Protein AF-A0A3S3TV78-F1 (afdb_monomer)

Radius of gyration: 40.96 Å; Cα contacts (8 Å, |Δi|>4): 125; chains: 1; bounding box: 72×100×147 Å

Mean predicted aligned error: 16.11 Å

Structure (mmCIF, N/CA/C/O backbone):
data_AF-A0A3S3TV78-F1
#
_entry.id   AF-A0A3S3TV78-F1
#
loop_
_atom_site.group_PDB
_atom_site.id
_atom_site.type_symbol
_atom_site.label_atom_id
_atom_site.label_alt_id
_atom_site.label_comp_id
_atom_site.label_asym_id
_atom_site.label_entity_id
_atom_site.label_seq_id
_atom_site.pdbx_PDB_ins_code
_atom_site.Cartn_x
_atom_site.Cartn_y
_atom_site.Cartn_z
_atom_site.occupancy
_atom_site.B_iso_or_equiv
_atom_site.auth_seq_id
_atom_site.auth_comp_id
_atom_site.auth_asym_id
_atom_site.auth_atom_id
_atom_site.pdbx_PDB_model_num
ATOM 1 N N . MET A 1 1 ? -8.481 73.776 -5.475 1.00 35.62 1 MET A N 1
ATOM 2 C CA . MET A 1 1 ? -9.834 74.272 -5.803 1.00 35.62 1 MET A CA 1
ATOM 3 C C . MET A 1 1 ? -10.671 73.046 -6.100 1.00 35.62 1 MET A C 1
ATOM 5 O O . MET A 1 1 ? -10.247 72.280 -6.946 1.00 35.62 1 MET A O 1
ATOM 9 N N . SER A 1 2 ? -11.766 72.712 -5.442 1.00 40.78 2 SER A N 1
ATOM 10 C CA . SER A 1 2 ? -12.519 73.279 -4.325 1.00 40.78 2 SER A CA 1
ATOM 11 C C . SER A 1 2 ? -13.487 72.168 -3.880 1.00 40.78 2 SER A C 1
ATOM 13 O O . SER A 1 2 ? -13.843 71.361 -4.730 1.00 40.78 2 SER A O 1
ATOM 15 N N . GLU A 1 3 ? -13.842 72.150 -2.586 1.00 36.00 3 GLU A N 1
ATOM 16 C CA . GLU A 1 3 ? -15.207 71.947 -2.035 1.00 36.00 3 GLU A CA 1
ATOM 17 C C . GLU A 1 3 ? -16.042 70.723 -2.498 1.00 36.00 3 GLU A C 1
ATOM 19 O O . GLU A 1 3 ? -16.061 70.346 -3.655 1.00 36.00 3 GLU A O 1
ATOM 24 N N . SER A 1 4 ? -16.848 70.040 -1.690 1.00 42.12 4 SER A N 1
ATOM 25 C CA . SER A 1 4 ? -17.414 70.288 -0.365 1.00 42.12 4 SER A CA 1
ATOM 26 C C . SER A 1 4 ? -18.149 69.009 0.081 1.00 42.12 4 SER A C 1
ATOM 28 O O . SER A 1 4 ? -18.633 68.225 -0.732 1.00 42.12 4 SER A O 1
ATOM 30 N N . SER A 1 5 ? -18.213 68.813 1.399 1.00 41.19 5 SER A N 1
ATOM 31 C CA . SER A 1 5 ? -19.039 67.855 2.160 1.00 41.19 5 SER A CA 1
ATOM 32 C C . SER A 1 5 ? -20.563 68.066 1.917 1.00 41.19 5 SER A C 1
ATOM 34 O O . SER A 1 5 ? -20.915 68.816 1.011 1.00 41.19 5 SER A O 1
ATOM 36 N N . PRO A 1 6 ? -21.523 67.622 2.769 1.00 53.06 6 PRO A N 1
ATOM 37 C CA . PRO A 1 6 ? -21.570 66.588 3.825 1.00 53.06 6 PRO A CA 1
ATOM 38 C C . PRO A 1 6 ? -22.900 65.771 3.796 1.00 53.06 6 PRO A C 1
ATOM 40 O O . PRO A 1 6 ? -23.822 66.087 3.051 1.00 53.06 6 PRO A O 1
ATOM 43 N N . LYS A 1 7 ? -23.084 64.810 4.717 1.00 34.69 7 LYS A N 1
ATOM 44 C CA . LYS A 1 7 ? -24.320 64.759 5.533 1.00 34.69 7 LYS A CA 1
ATOM 45 C C . LYS A 1 7 ? -24.158 63.931 6.817 1.00 34.69 7 LYS A C 1
ATOM 47 O O . LYS A 1 7 ? -24.099 62.711 6.794 1.00 34.69 7 LYS A O 1
ATOM 52 N N . THR A 1 8 ? -24.085 64.687 7.915 1.00 36.25 8 THR A N 1
ATOM 53 C CA . THR A 1 8 ? -24.844 64.545 9.175 1.00 36.25 8 THR A CA 1
ATOM 54 C C . THR A 1 8 ? -24.884 63.202 9.912 1.00 36.25 8 THR A C 1
ATOM 56 O O . THR A 1 8 ? -25.638 62.292 9.590 1.00 36.25 8 THR A O 1
ATOM 59 N N . SER A 1 9 ? -24.127 63.227 11.009 1.00 31.72 9 SER A N 1
ATOM 60 C CA . SER A 1 9 ? -24.289 62.544 12.300 1.00 31.72 9 SER A CA 1
ATOM 61 C C . SER A 1 9 ? -25.564 63.040 13.055 1.00 31.72 9 SER A C 1
ATOM 63 O O . SER A 1 9 ? -26.346 63.792 12.472 1.00 31.72 9 SER A O 1
ATOM 65 N N . PRO A 1 10 ? -25.707 62.834 14.379 1.00 47.38 10 PRO A N 1
ATOM 66 C CA . PRO A 1 10 ? -26.286 61.708 15.128 1.00 47.38 10 PRO A CA 1
ATOM 67 C C . PRO A 1 10 ? -27.578 62.141 15.876 1.00 47.38 10 PRO A C 1
ATOM 69 O O . PRO A 1 10 ? -28.000 63.281 15.727 1.00 47.38 10 PRO A O 1
ATOM 72 N N . ASN A 1 11 ? -28.186 61.277 16.707 1.00 29.14 11 ASN A N 1
ATOM 73 C CA . ASN A 1 11 ? -28.520 61.558 18.125 1.00 29.14 11 ASN A CA 1
ATOM 74 C C . ASN A 1 11 ? -29.508 60.524 18.718 1.00 29.14 11 ASN A C 1
ATOM 76 O O . ASN A 1 11 ? -30.390 60.015 18.034 1.00 29.14 11 ASN A O 1
ATOM 80 N N . ALA A 1 12 ? -29.381 60.373 20.038 1.00 32.31 12 ALA A N 1
ATOM 81 C CA . ALA A 1 12 ? -30.411 60.072 21.030 1.00 32.31 12 ALA A CA 1
ATOM 82 C C . ALA A 1 12 ? -30.593 58.612 21.478 1.00 32.31 12 ALA A C 1
ATOM 84 O O . ALA A 1 12 ? -31.523 57.912 21.092 1.00 32.31 12 ALA A O 1
ATOM 85 N N . THR A 1 13 ? -29.766 58.238 22.457 1.00 36.69 13 THR A N 1
ATOM 86 C CA . THR A 1 13 ? -30.227 57.524 23.662 1.00 36.69 13 THR A CA 1
ATOM 87 C C . THR A 1 13 ? -31.013 58.514 24.538 1.00 36.69 13 THR A C 1
ATOM 89 O O . THR A 1 13 ? -30.614 59.677 24.638 1.00 36.69 13 THR A O 1
ATOM 92 N N . PRO A 1 14 ? -32.098 58.087 25.203 1.00 43.50 14 PRO A N 1
ATOM 93 C CA . PRO A 1 14 ? -32.017 58.033 26.661 1.00 43.50 14 PRO A CA 1
ATOM 94 C C . PRO A 1 14 ? -32.608 56.747 27.260 1.00 43.50 14 PRO A C 1
ATOM 96 O O . PRO A 1 14 ? -33.410 56.039 26.660 1.00 43.50 14 PRO A O 1
ATOM 99 N N . ALA A 1 15 ? -32.135 56.469 28.470 1.00 36.31 15 ALA A N 1
ATOM 100 C CA . ALA A 1 15 ? -32.396 55.308 29.303 1.00 36.31 15 ALA A CA 1
ATOM 101 C C . ALA A 1 15 ? -33.883 55.038 29.605 1.00 36.31 15 ALA A C 1
ATOM 103 O O . ALA A 1 15 ? -34.661 55.965 29.826 1.00 36.31 15 ALA A O 1
ATOM 104 N N . SER A 1 16 ? -34.233 53.755 29.751 1.00 33.34 16 SER A N 1
ATOM 105 C CA . SER A 1 16 ? -35.376 53.328 30.559 1.00 33.34 16 SER A CA 1
ATOM 106 C C . SER A 1 16 ? -35.041 52.057 31.341 1.00 33.34 16 SER A C 1
ATOM 108 O O . SER A 1 16 ? -34.698 51.015 30.785 1.00 33.34 16 SER A O 1
ATOM 110 N N . THR A 1 17 ? -35.099 52.221 32.655 1.00 32.12 17 THR A N 1
ATOM 111 C CA . THR A 1 17 ? -35.001 51.241 33.731 1.00 32.12 17 THR A CA 1
ATOM 112 C C . THR A 1 17 ? -36.192 50.280 33.714 1.00 32.12 17 THR A C 1
ATOM 114 O O . THR A 1 17 ? -37.325 50.736 33.821 1.00 32.12 17 THR A O 1
ATOM 117 N N . ALA A 1 18 ? -35.953 48.965 33.698 1.00 34.91 18 ALA A N 1
ATOM 118 C CA . ALA A 1 18 ? -36.855 47.968 34.285 1.00 34.91 18 ALA A CA 1
ATOM 119 C C . ALA A 1 18 ? -36.097 46.655 34.566 1.00 34.91 18 ALA A C 1
ATOM 121 O O . ALA A 1 18 ? -35.176 46.287 33.842 1.00 34.91 18 ALA A O 1
ATOM 122 N N . ALA A 1 19 ? -36.470 46.010 35.667 1.00 38.66 19 ALA A N 1
ATOM 123 C CA . ALA A 1 19 ? -35.724 44.999 36.407 1.00 38.66 19 ALA A CA 1
ATOM 124 C C . ALA A 1 19 ? -35.450 43.661 35.666 1.00 38.66 19 ALA A C 1
ATOM 126 O O . ALA A 1 19 ? -36.185 43.306 34.742 1.00 38.66 19 ALA A O 1
ATOM 127 N N . PRO A 1 20 ? -34.425 42.892 36.100 1.00 46.47 20 PRO A N 1
ATOM 128 C CA . PRO A 1 20 ? -34.102 41.565 35.565 1.00 46.47 20 PRO A CA 1
ATOM 129 C C . PRO A 1 20 ? -35.191 40.526 35.888 1.00 46.47 20 PRO A C 1
ATOM 131 O O . PRO A 1 20 ? -35.635 40.478 37.036 1.00 46.47 20 PRO A O 1
ATOM 134 N N . PRO A 1 21 ? -35.597 39.652 34.947 1.00 48.66 21 PRO A N 1
ATOM 135 C CA . PRO A 1 21 ? -36.415 38.498 35.289 1.00 48.66 21 PRO A CA 1
ATOM 136 C C . PRO A 1 21 ? -35.575 37.462 36.046 1.00 48.66 21 PRO A C 1
ATOM 138 O O . PRO A 1 21 ? -34.517 37.025 35.587 1.00 48.66 21 PRO A O 1
ATOM 141 N N . GLU A 1 22 ? -36.079 37.100 37.221 1.00 44.31 22 GLU A N 1
ATOM 142 C CA . GLU A 1 22 ? -35.575 36.049 38.096 1.00 44.31 22 GLU A CA 1
ATOM 143 C C . GLU A 1 22 ? -35.504 34.671 37.399 1.00 44.31 22 GLU A C 1
ATOM 145 O O . GLU A 1 22 ? -36.244 34.400 36.446 1.00 44.31 22 GLU A O 1
ATOM 150 N N . PRO A 1 23 ? -34.592 33.790 37.853 1.00 50.16 23 PRO A N 1
ATOM 151 C CA . PRO A 1 23 ? -34.291 32.525 37.197 1.00 50.16 23 PRO A CA 1
ATOM 152 C C . PRO A 1 23 ? -35.397 31.485 37.435 1.00 50.16 23 PRO A C 1
ATOM 154 O O . PRO A 1 23 ? -35.875 31.354 38.560 1.00 50.16 23 PRO A O 1
ATOM 157 N N . PRO A 1 24 ? -35.780 30.673 36.430 1.00 50.50 24 PRO A N 1
ATOM 158 C CA . PRO A 1 24 ? -36.672 29.550 36.670 1.00 50.50 24 PRO A CA 1
ATOM 159 C C . PRO A 1 24 ? -35.951 28.480 37.496 1.00 50.50 24 PRO A C 1
ATOM 161 O O . PRO A 1 24 ? -35.063 27.767 37.018 1.00 50.50 24 PRO A O 1
ATOM 164 N N . GLU A 1 25 ? -36.366 28.376 38.752 1.00 41.22 25 GLU A N 1
ATOM 165 C CA . GLU A 1 25 ? -36.001 27.323 39.682 1.00 41.22 25 GLU A CA 1
ATOM 166 C C . GLU A 1 25 ? -36.387 25.924 39.159 1.00 41.22 25 GLU A C 1
ATOM 168 O O . GLU A 1 25 ? -37.491 25.661 38.680 1.00 41.22 25 GLU A O 1
ATOM 173 N N . ALA A 1 26 ? -35.427 25.009 39.294 1.00 49.19 26 ALA A N 1
ATOM 174 C CA . ALA A 1 26 ? -35.593 23.601 39.648 1.00 49.19 26 ALA A CA 1
ATOM 175 C C . ALA A 1 26 ? -36.730 22.778 38.987 1.00 49.19 26 ALA A C 1
ATOM 177 O O . ALA A 1 26 ? -37.748 22.451 39.593 1.00 49.19 26 ALA A O 1
ATOM 178 N N . LYS A 1 27 ? -36.419 22.184 37.826 1.00 44.72 27 LYS A N 1
ATOM 179 C CA . LYS A 1 27 ? -36.803 20.790 37.503 1.00 44.72 27 LYS A CA 1
ATOM 180 C C . LYS A 1 27 ? -35.555 19.956 37.190 1.00 44.72 27 LYS A C 1
ATOM 182 O O . LYS A 1 27 ? -35.372 19.457 36.086 1.00 44.72 27 LYS A O 1
ATOM 187 N N . SER A 1 28 ? -34.677 19.810 38.184 1.00 53.84 28 SER A N 1
ATOM 188 C CA . SER A 1 28 ? -33.372 19.132 38.051 1.00 53.84 28 SER A CA 1
ATOM 189 C C . SER A 1 28 ? -33.435 17.585 38.077 1.00 53.84 28 SER A C 1
ATOM 191 O O . SER A 1 28 ? -32.439 16.912 37.836 1.00 53.84 28 SER A O 1
ATOM 193 N N . GLY A 1 29 ? -34.599 16.966 38.314 1.00 46.25 29 GLY A N 1
ATOM 194 C CA . GLY A 1 29 ? -34.691 15.501 38.478 1.00 46.25 29 GLY A CA 1
ATOM 195 C C . GLY A 1 29 ? -35.180 14.688 37.269 1.00 46.25 29 GLY A C 1
ATOM 196 O O . GLY A 1 29 ? -34.903 13.494 37.181 1.00 46.25 29 GLY A O 1
ATOM 197 N N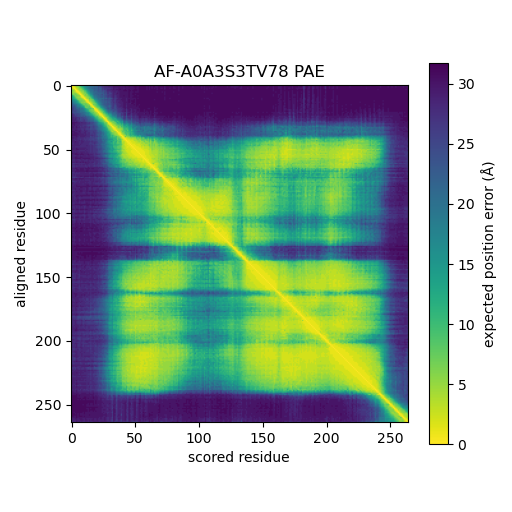 . ALA A 1 30 ? -35.921 15.297 36.337 1.00 46.16 30 ALA A N 1
ATOM 198 C CA . ALA A 1 30 ? -36.678 14.563 35.313 1.00 46.16 30 ALA A CA 1
ATOM 199 C C . ALA A 1 30 ? -35.963 14.326 33.959 1.00 46.16 30 ALA A C 1
ATOM 201 O O . ALA A 1 30 ? -36.154 13.245 33.397 1.00 46.16 30 ALA A O 1
ATOM 202 N N . PRO A 1 31 ? -35.131 15.239 33.410 1.00 50.59 31 PRO A N 1
ATOM 203 C CA . PRO A 1 31 ? -34.498 14.993 32.110 1.00 50.59 31 PRO A CA 1
ATOM 204 C C . PRO A 1 31 ? -33.334 13.993 32.198 1.00 50.59 31 PRO A C 1
ATOM 206 O O . PRO A 1 31 ? -33.108 13.240 31.258 1.00 50.59 31 PRO A O 1
ATOM 209 N N . ARG A 1 32 ? -32.637 13.902 33.342 1.00 50.47 32 ARG A N 1
ATOM 210 C CA . ARG A 1 32 ? -31.532 12.940 33.527 1.00 50.47 32 ARG A CA 1
ATOM 211 C C . ARG A 1 32 ? -31.993 11.482 33.605 1.00 50.47 32 ARG A C 1
ATOM 213 O O . ARG A 1 32 ? -31.269 10.610 33.141 1.00 50.47 32 ARG A O 1
ATOM 220 N N . ARG A 1 33 ? -33.176 11.204 34.169 1.00 51.97 33 ARG A N 1
ATOM 221 C CA . ARG A 1 33 ? -33.713 9.831 34.253 1.00 51.97 33 ARG A CA 1
ATOM 222 C C . ARG A 1 33 ? -34.171 9.304 32.893 1.00 51.97 33 ARG A C 1
ATOM 224 O O . ARG A 1 33 ? -33.798 8.194 32.550 1.00 51.97 33 ARG A O 1
ATOM 231 N N . LYS A 1 34 ? -34.858 10.127 32.091 1.00 53.97 34 LYS A N 1
ATOM 232 C CA . LYS A 1 34 ? -35.286 9.744 30.734 1.00 53.97 34 LYS A CA 1
ATOM 233 C C . LYS A 1 34 ? -34.107 9.503 29.790 1.00 53.97 34 LYS A C 1
ATOM 235 O O . LYS A 1 34 ? -34.093 8.505 29.090 1.00 53.97 34 LYS A O 1
ATOM 240 N N . VAL A 1 35 ? -33.076 10.353 29.838 1.00 58.22 35 VAL A N 1
ATOM 241 C CA . VAL A 1 35 ? -31.841 10.135 29.060 1.00 58.22 35 VAL A CA 1
ATOM 242 C C . VAL A 1 35 ? -31.135 8.841 29.492 1.00 58.22 35 VAL A C 1
ATOM 244 O O . VAL A 1 35 ? -30.644 8.102 28.650 1.00 58.22 35 VAL A O 1
ATOM 247 N N . ARG A 1 36 ? -31.126 8.518 30.793 1.00 53.31 36 ARG A N 1
ATOM 248 C CA . ARG A 1 36 ? -30.499 7.292 31.316 1.00 53.31 36 ARG A CA 1
ATOM 249 C C . ARG A 1 36 ? -31.293 6.014 31.010 1.00 53.31 36 ARG A C 1
ATOM 251 O O . ARG A 1 36 ? -30.679 4.965 30.860 1.00 53.31 36 ARG A O 1
ATOM 258 N N . GLU A 1 37 ? -32.620 6.096 30.904 1.00 53.88 37 GLU A N 1
ATOM 259 C CA . GLU A 1 37 ? -33.471 4.992 30.429 1.00 53.88 37 GLU A CA 1
ATOM 260 C C . GLU A 1 37 ? -33.346 4.773 28.917 1.00 53.88 37 GLU A C 1
ATOM 262 O O . GLU A 1 37 ? -33.293 3.624 28.486 1.00 53.88 37 GLU A O 1
ATOM 267 N N . GLU A 1 38 ? -33.217 5.835 28.111 1.00 54.88 38 GLU A N 1
ATOM 268 C CA . GLU A 1 38 ? -32.989 5.688 26.666 1.00 54.88 38 GLU A CA 1
ATOM 269 C C . GLU A 1 38 ? -31.606 5.103 26.343 1.00 54.88 38 GLU A C 1
ATOM 271 O O . GLU A 1 38 ? -31.510 4.243 25.465 1.00 54.88 38 GLU A O 1
ATOM 276 N N . LEU A 1 39 ? -30.568 5.452 27.119 1.00 56.31 39 LEU A N 1
ATOM 277 C CA . LEU A 1 39 ? -29.232 4.842 27.013 1.00 56.31 39 LEU A CA 1
ATOM 278 C C . LEU A 1 39 ? -29.212 3.332 27.319 1.00 56.31 39 LEU A C 1
ATOM 280 O O . LEU A 1 39 ? -28.337 2.633 26.825 1.00 56.31 39 LEU A O 1
ATOM 284 N N . ASN A 1 40 ? -30.162 2.821 28.106 1.00 59.50 40 ASN A N 1
ATOM 285 C CA . ASN A 1 40 ? -30.247 1.404 28.483 1.00 59.50 40 ASN A CA 1
ATOM 286 C C . ASN A 1 40 ? -31.182 0.589 27.574 1.00 59.50 40 ASN A C 1
ATOM 288 O O . ASN A 1 40 ? -31.526 -0.551 27.893 1.00 59.50 40 ASN A O 1
ATOM 292 N N . THR A 1 41 ? -31.626 1.152 26.447 1.00 68.44 41 THR A N 1
ATOM 293 C CA . THR A 1 41 ? -32.413 0.382 25.481 1.00 68.44 41 THR A CA 1
ATOM 294 C C . THR A 1 41 ? -31.536 -0.683 24.807 1.00 68.44 41 THR A C 1
ATOM 296 O O . THR A 1 41 ? -30.352 -0.448 24.552 1.00 68.44 41 THR A O 1
ATOM 299 N N . PRO A 1 42 ? -32.094 -1.857 24.452 1.00 73.62 42 PRO A N 1
ATOM 300 C CA . PRO A 1 42 ? -31.334 -2.962 23.853 1.00 73.62 42 PRO A CA 1
ATOM 301 C C . PRO A 1 42 ? -30.652 -2.593 22.524 1.00 73.62 42 PRO A C 1
ATOM 303 O O . PRO A 1 42 ? -29.783 -3.316 22.052 1.00 73.62 42 PRO A O 1
ATOM 306 N N . ALA A 1 43 ? -31.041 -1.478 21.900 1.00 74.94 43 ALA A N 1
ATOM 307 C CA . ALA A 1 43 ? -30.396 -0.955 20.703 1.00 74.94 43 ALA A CA 1
ATOM 308 C C . ALA A 1 43 ? -29.011 -0.351 20.991 1.00 74.94 43 ALA A C 1
ATOM 310 O O . ALA A 1 43 ? -28.098 -0.546 20.195 1.00 74.94 43 ALA A O 1
ATOM 311 N N . HIS A 1 44 ? -28.837 0.346 22.118 1.00 74.06 44 HIS A N 1
ATOM 312 C CA . HIS A 1 44 ? -27.548 0.935 22.491 1.00 74.06 44 HIS A CA 1
ATOM 313 C C . HIS A 1 44 ? -26.514 -0.138 22.835 1.00 74.06 44 HIS A C 1
ATOM 315 O O . HIS A 1 44 ? -25.387 -0.061 22.359 1.00 74.06 44 HIS A O 1
ATOM 321 N N . GLN A 1 45 ? -26.930 -1.181 23.558 1.00 79.88 45 GLN A N 1
ATOM 322 C CA . GLN A 1 45 ? -26.063 -2.307 23.920 1.00 79.88 45 GLN A CA 1
ATOM 323 C C . GLN A 1 45 ? -25.496 -3.014 22.681 1.00 79.88 45 GLN A C 1
ATOM 325 O O . GLN A 1 45 ? -24.301 -3.265 22.611 1.00 79.88 45 GLN A O 1
ATOM 330 N N . ARG A 1 46 ? -26.321 -3.227 21.647 1.00 82.44 46 ARG A N 1
ATOM 331 C CA . ARG A 1 46 ? -25.864 -3.824 20.378 1.00 82.44 46 ARG A CA 1
ATOM 332 C C . ARG A 1 46 ? -24.807 -2.982 19.671 1.00 82.44 46 ARG A C 1
ATOM 334 O O . ARG A 1 46 ? -23.850 -3.523 19.141 1.00 82.44 46 ARG A O 1
ATOM 341 N N . ILE A 1 47 ? -24.974 -1.660 19.660 1.00 82.62 47 ILE A N 1
ATOM 342 C CA . ILE A 1 47 ? -24.011 -0.750 19.022 1.00 82.62 47 ILE A CA 1
ATOM 343 C C . ILE A 1 47 ? -22.677 -0.767 19.778 1.00 82.62 47 ILE A C 1
ATOM 345 O O . ILE A 1 47 ? -21.615 -0.690 19.162 1.00 82.62 47 ILE A O 1
ATOM 349 N N . GLU A 1 48 ? -22.723 -0.857 21.107 1.00 82.56 48 GLU A N 1
ATOM 350 C CA . GLU A 1 48 ? -21.527 -0.977 21.940 1.00 82.56 48 GLU A CA 1
ATOM 351 C C . GLU A 1 48 ? -20.815 -2.315 21.712 1.00 82.56 48 GLU A C 1
ATOM 353 O O . GLU A 1 48 ? -19.607 -2.313 21.492 1.00 82.56 48 GLU A O 1
ATOM 358 N N . GLU A 1 49 ? -21.551 -3.427 21.669 1.00 86.94 49 GLU A N 1
ATOM 359 C CA . GLU A 1 49 ? -21.016 -4.756 21.339 1.00 86.94 49 GLU A CA 1
ATOM 360 C C . GLU A 1 49 ? -20.353 -4.763 19.952 1.00 86.94 49 GLU A C 1
ATOM 362 O O . GLU A 1 49 ? -19.187 -5.137 19.820 1.00 86.94 49 GLU A O 1
ATOM 367 N N . GLU A 1 50 ? -21.043 -4.251 18.927 1.00 86.62 50 GLU A N 1
ATOM 368 C CA . GLU A 1 50 ? -20.508 -4.127 17.565 1.00 86.62 50 GLU A CA 1
ATOM 3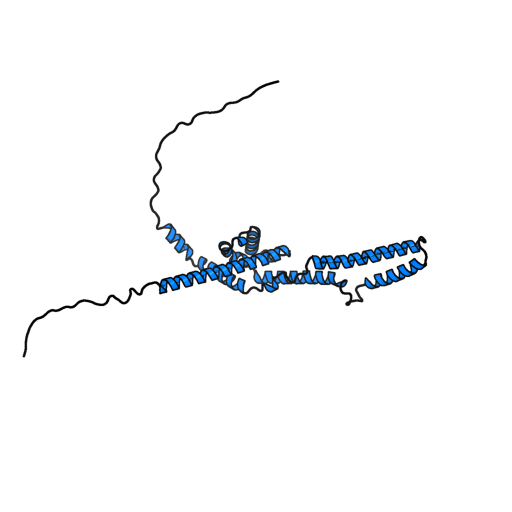69 C C . GLU A 1 50 ? -19.241 -3.254 17.514 1.00 86.62 50 GLU A C 1
ATOM 371 O O . GLU A 1 50 ? -18.310 -3.526 16.749 1.00 86.62 50 GLU A O 1
ATOM 376 N N . PHE A 1 51 ? -19.175 -2.203 18.335 1.00 87.56 51 PHE A N 1
ATOM 377 C CA . PHE A 1 51 ? -17.994 -1.351 18.448 1.00 87.56 51 PHE A CA 1
ATOM 378 C C . PHE A 1 51 ? -16.821 -2.071 19.122 1.00 87.56 51 PHE A C 1
ATOM 380 O O . PHE A 1 51 ? -15.680 -1.931 18.676 1.00 87.56 51 PHE A O 1
ATOM 387 N N . GLU A 1 52 ? -17.069 -2.849 20.175 1.00 88.00 52 GLU A N 1
ATOM 388 C CA . GLU A 1 52 ? -16.025 -3.626 20.842 1.00 88.00 52 GLU A CA 1
ATOM 389 C C . GLU A 1 52 ? -15.482 -4.739 19.948 1.00 88.00 52 GLU A C 1
ATOM 391 O O . GLU A 1 52 ? -14.263 -4.880 19.838 1.00 88.00 52 GLU A O 1
ATOM 396 N N . GLU A 1 53 ? -16.349 -5.438 19.215 1.00 88.62 53 GLU A N 1
ATOM 397 C CA . GLU A 1 53 ? -15.936 -6.384 18.177 1.00 88.62 53 GLU A CA 1
ATOM 398 C C . GLU A 1 53 ? -15.120 -5.693 17.078 1.00 88.62 53 GLU A C 1
ATOM 400 O O . GLU A 1 53 ? -14.102 -6.223 16.617 1.00 88.62 53 GLU A O 1
ATOM 405 N N . ALA A 1 54 ? -15.518 -4.483 16.673 1.00 86.38 54 ALA A N 1
ATOM 406 C CA . ALA A 1 54 ? -14.774 -3.714 15.687 1.00 86.38 54 ALA A CA 1
ATOM 407 C C . ALA A 1 54 ? -13.377 -3.321 16.196 1.00 86.38 54 ALA A C 1
ATOM 409 O O . ALA A 1 54 ? -12.414 -3.420 15.433 1.00 86.38 54 ALA A O 1
ATOM 410 N N . CYS A 1 55 ? -13.246 -2.925 17.464 1.00 87.25 55 CYS A N 1
ATOM 411 C CA . CYS A 1 55 ? -11.961 -2.648 18.112 1.00 87.25 55 CYS A CA 1
ATOM 412 C C . CYS A 1 55 ? -11.092 -3.907 18.240 1.00 87.25 55 CYS A C 1
ATOM 414 O O . CYS A 1 55 ? -9.925 -3.866 17.863 1.00 87.25 55 CYS A O 1
ATOM 416 N N . ALA A 1 56 ? -11.656 -5.037 18.673 1.00 87.69 56 ALA A N 1
ATOM 417 C CA . ALA A 1 56 ? -10.925 -6.304 18.760 1.00 87.69 56 ALA A CA 1
ATOM 418 C C . ALA A 1 56 ? -10.418 -6.755 17.381 1.00 87.69 56 ALA A C 1
ATOM 420 O O . ALA A 1 56 ? -9.278 -7.192 17.220 1.00 87.69 56 ALA A O 1
ATOM 421 N N . ARG A 1 57 ? -11.242 -6.575 16.343 1.00 87.56 57 ARG A N 1
ATOM 422 C CA . ARG A 1 57 ? -10.834 -6.834 14.962 1.00 87.56 57 ARG A CA 1
ATOM 423 C C . ARG A 1 57 ? -9.713 -5.897 14.513 1.00 87.56 57 ARG A C 1
ATOM 425 O O . ARG A 1 57 ? -8.845 -6.347 13.775 1.00 87.56 57 ARG A O 1
ATOM 432 N N . LEU A 1 58 ? -9.712 -4.633 14.951 1.00 87.69 58 LEU A N 1
ATOM 433 C CA . LEU A 1 58 ? -8.702 -3.631 14.581 1.00 87.69 58 LEU A CA 1
ATOM 434 C C . LEU A 1 58 ? -7.298 -4.064 14.997 1.00 87.69 58 LEU A C 1
ATOM 436 O O . LEU A 1 58 ? -6.346 -3.878 14.242 1.00 87.69 58 LEU A O 1
ATOM 440 N N . GLU A 1 59 ? -7.178 -4.655 16.180 1.00 85.81 59 GLU A N 1
ATOM 441 C CA . GLU A 1 59 ? -5.911 -5.159 16.708 1.00 85.81 59 GLU A CA 1
ATOM 442 C C . GLU A 1 59 ? -5.396 -6.361 15.900 1.00 85.81 59 GLU A C 1
ATOM 444 O O . GLU A 1 59 ? -4.199 -6.487 15.648 1.00 85.81 59 GLU A O 1
ATOM 449 N N . GLN A 1 60 ? -6.310 -7.202 15.411 1.00 87.19 60 GLN A N 1
ATOM 450 C CA . GLN A 1 60 ? -6.003 -8.414 14.645 1.00 87.19 60 GLN A CA 1
ATOM 451 C C . GLN A 1 60 ? -5.714 -8.164 13.154 1.00 87.19 60 GLN A C 1
ATOM 453 O O . GLN A 1 60 ? -5.424 -9.109 12.418 1.00 87.19 60 GLN A O 1
ATOM 458 N N . LEU A 1 61 ? -5.818 -6.925 12.664 1.00 86.00 61 LEU A N 1
ATOM 459 C CA . LEU A 1 61 ? -5.554 -6.613 11.257 1.00 86.00 61 LEU A CA 1
ATOM 460 C C . LEU A 1 61 ? -4.063 -6.771 10.907 1.00 86.00 61 LEU A C 1
ATOM 462 O O . LEU A 1 61 ? -3.179 -6.272 11.599 1.00 86.00 61 LEU A O 1
ATOM 466 N N . ASP A 1 62 ? -3.779 -7.345 9.735 1.00 83.06 62 ASP A N 1
ATOM 467 C CA . ASP A 1 62 ? -2.416 -7.438 9.204 1.00 83.06 62 ASP A CA 1
ATOM 468 C C . ASP A 1 62 ? -1.906 -6.082 8.678 1.00 83.06 62 ASP A C 1
ATOM 470 O O . ASP A 1 62 ? -1.924 -5.787 7.476 1.00 83.06 62 ASP A O 1
ATOM 474 N N . TYR A 1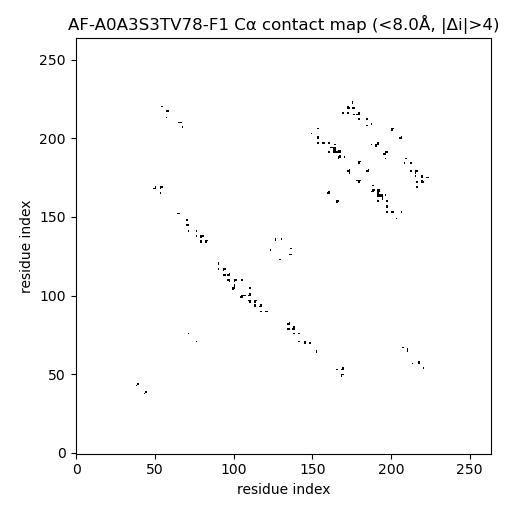 63 ? -1.382 -5.244 9.577 1.00 83.06 63 TYR A N 1
ATOM 475 C CA . TYR A 1 63 ? -0.760 -3.960 9.219 1.00 83.06 63 TYR A CA 1
ATOM 476 C C . TYR A 1 63 ? 0.468 -4.121 8.317 1.00 83.06 63 TYR A C 1
ATOM 478 O O . TYR A 1 63 ? 0.785 -3.221 7.543 1.00 83.06 63 TYR A O 1
ATOM 486 N N . SER A 1 64 ? 1.144 -5.273 8.360 1.00 78.62 64 SER A N 1
ATOM 487 C CA . SER A 1 64 ? 2.296 -5.559 7.496 1.00 78.62 64 SER A CA 1
ATOM 488 C C . SER A 1 64 ? 1.909 -5.607 6.013 1.00 78.62 64 SER A C 1
ATOM 490 O O . SER A 1 64 ? 2.646 -5.086 5.171 1.00 78.62 64 SER A O 1
ATOM 492 N N . LEU A 1 65 ? 0.731 -6.160 5.700 1.00 76.06 65 LEU A N 1
ATOM 493 C CA . LEU A 1 65 ? 0.194 -6.241 4.345 1.00 76.06 65 LEU A CA 1
ATOM 494 C C . LEU A 1 65 ? -0.307 -4.875 3.866 1.00 76.06 65 LEU A C 1
ATOM 496 O O . LEU A 1 65 ? -0.120 -4.518 2.705 1.00 76.06 65 LEU A O 1
ATOM 500 N N . LEU A 1 66 ? -0.918 -4.100 4.765 1.00 77.50 66 LEU A N 1
ATOM 501 C CA . LEU A 1 66 ? -1.367 -2.736 4.478 1.00 77.50 66 LEU A CA 1
ATOM 502 C C . LEU A 1 66 ? -0.224 -1.733 4.380 1.00 77.50 66 LEU A C 1
ATOM 504 O O . LEU A 1 66 ? -0.381 -0.690 3.740 1.00 77.50 66 LEU A O 1
ATOM 508 N N . SER A 1 67 ? 0.914 -2.035 5.005 1.00 74.31 67 SER A N 1
ATOM 509 C CA . SER A 1 67 ? 2.081 -1.181 4.927 1.00 74.31 67 SER A CA 1
ATOM 510 C C . SER A 1 67 ? 2.501 -1.085 3.461 1.00 74.31 67 SER A C 1
ATOM 512 O O . SER A 1 67 ? 2.963 -2.035 2.827 1.00 74.31 67 SER A O 1
ATOM 514 N N . MET A 1 68 ? 2.364 0.109 2.895 1.00 70.56 68 MET A N 1
ATOM 515 C CA . MET A 1 68 ? 2.780 0.409 1.521 1.00 70.56 68 MET A CA 1
ATOM 516 C C . MET A 1 68 ? 4.300 0.323 1.312 1.00 70.56 68 MET A C 1
ATOM 518 O O . MET A 1 68 ? 4.793 0.668 0.243 1.00 70.56 68 MET A O 1
ATOM 522 N N . SER A 1 69 ? 5.042 -0.157 2.313 1.00 67.50 69 SER A N 1
ATOM 523 C CA . SER A 1 69 ? 6.496 -0.310 2.336 1.00 67.50 69 SER A CA 1
ATOM 524 C C . SER A 1 69 ? 7.035 -1.166 1.186 1.00 67.50 69 SER A C 1
ATOM 526 O O . SER A 1 69 ? 8.136 -0.925 0.704 1.00 67.50 69 SER A O 1
ATOM 528 N N . ARG A 1 70 ? 6.259 -2.149 0.709 1.00 67.56 70 ARG A N 1
ATOM 529 C CA . ARG A 1 70 ? 6.655 -3.050 -0.391 1.00 67.56 70 ARG A CA 1
ATOM 530 C C . ARG A 1 70 ? 6.327 -2.518 -1.787 1.00 67.56 70 ARG A C 1
ATOM 532 O O . ARG A 1 70 ? 6.608 -3.199 -2.777 1.00 67.56 70 ARG A O 1
ATOM 539 N N . MET A 1 71 ? 5.690 -1.353 -1.886 1.00 70.06 71 MET A N 1
ATOM 540 C CA . MET A 1 71 ? 5.320 -0.775 -3.170 1.00 70.06 71 MET A CA 1
ATOM 541 C C . MET A 1 71 ? 6.552 -0.165 -3.849 1.00 70.06 71 MET A C 1
ATOM 543 O O . MET A 1 71 ? 7.286 0.571 -3.193 1.00 70.06 71 MET A O 1
ATOM 547 N N . PRO A 1 72 ? 6.794 -0.437 -5.146 1.00 72.94 72 PRO A N 1
ATOM 548 C CA . PRO A 1 72 ? 7.909 0.183 -5.851 1.00 72.94 72 PRO A CA 1
ATOM 549 C C . PRO A 1 72 ? 7.727 1.701 -5.866 1.00 72.94 72 PRO A C 1
ATOM 551 O O . PRO A 1 72 ? 6.660 2.203 -6.239 1.00 72.94 72 PRO A O 1
ATOM 554 N N . THR A 1 73 ? 8.752 2.420 -5.421 1.00 75.12 73 THR A N 1
ATOM 555 C CA . THR A 1 73 ? 8.726 3.878 -5.317 1.00 75.12 73 THR A CA 1
ATOM 556 C C . THR A 1 73 ? 8.767 4.522 -6.700 1.00 75.12 73 THR A C 1
ATOM 558 O O . THR A 1 73 ? 9.261 3.949 -7.674 1.00 75.12 73 THR A O 1
ATOM 561 N N . GLU A 1 74 ? 8.261 5.754 -6.802 1.00 76.69 74 GLU A N 1
ATOM 562 C CA . GLU A 1 74 ? 8.321 6.515 -8.058 1.00 76.69 74 GLU A CA 1
ATOM 563 C C . GLU A 1 74 ? 9.767 6.736 -8.528 1.00 76.69 74 GLU A C 1
ATOM 565 O O . GLU A 1 74 ? 10.013 6.819 -9.729 1.00 76.69 74 GLU A O 1
ATOM 570 N N . THR A 1 75 ? 10.728 6.758 -7.598 1.00 75.12 75 THR A N 1
ATOM 571 C CA . THR A 1 75 ? 12.160 6.854 -7.903 1.00 75.12 75 THR A CA 1
ATOM 572 C C . THR A 1 75 ? 12.663 5.612 -8.638 1.00 75.12 75 THR A C 1
ATOM 574 O O . THR A 1 75 ? 13.294 5.742 -9.678 1.00 75.12 75 THR A O 1
ATOM 577 N N . GLU A 1 76 ? 12.289 4.405 -8.197 1.00 75.12 76 GLU A N 1
ATOM 578 C CA . GLU A 1 76 ? 12.666 3.161 -8.884 1.00 75.12 76 GLU A CA 1
ATOM 579 C C . GLU A 1 76 ? 12.072 3.071 -10.297 1.00 75.12 76 GLU A C 1
ATOM 581 O O . GLU A 1 76 ? 12.699 2.539 -11.220 1.00 75.12 76 GLU A O 1
ATOM 586 N N . LEU A 1 77 ? 10.854 3.589 -10.483 1.00 77.88 77 LEU A N 1
ATOM 587 C CA . LEU A 1 77 ? 10.227 3.663 -11.802 1.00 77.88 77 LEU A CA 1
ATOM 588 C C . LEU A 1 77 ? 10.898 4.717 -12.691 1.00 77.88 77 LEU A C 1
ATOM 590 O O . LEU A 1 77 ? 11.051 4.472 -13.890 1.00 77.88 77 LEU A O 1
ATOM 594 N N . ALA A 1 78 ? 11.278 5.868 -12.133 1.00 78.00 78 ALA A N 1
ATOM 595 C CA . ALA A 1 78 ? 11.985 6.921 -12.855 1.00 78.00 78 ALA A CA 1
ATOM 596 C C . ALA A 1 78 ? 13.354 6.428 -13.334 1.00 78.00 78 ALA A C 1
ATOM 598 O O . ALA A 1 78 ? 13.651 6.538 -14.524 1.00 78.00 78 ALA A O 1
ATOM 599 N N . ASP A 1 79 ? 14.124 5.779 -12.461 1.00 78.56 79 ASP A N 1
ATOM 600 C CA . ASP A 1 79 ? 15.428 5.205 -12.800 1.00 78.56 79 ASP A CA 1
ATOM 601 C C . ASP A 1 79 ? 15.303 4.218 -13.965 1.00 78.56 79 ASP A C 1
ATOM 603 O O . ASP A 1 79 ? 16.007 4.323 -14.973 1.00 78.56 79 ASP A O 1
ATOM 607 N N . ALA A 1 80 ? 14.324 3.310 -13.900 1.00 77.06 80 ALA A N 1
ATOM 608 C CA . ALA A 1 80 ? 14.076 2.344 -14.966 1.00 77.06 80 ALA A CA 1
ATOM 609 C C . ALA A 1 80 ? 13.665 3.004 -16.304 1.00 77.06 80 ALA A C 1
ATOM 611 O O . ALA A 1 80 ? 14.022 2.502 -17.375 1.00 77.06 80 ALA A O 1
ATOM 612 N N . ARG A 1 81 ? 12.959 4.146 -16.275 1.00 79.75 81 ARG A N 1
ATOM 613 C CA . ARG A 1 81 ? 12.655 4.940 -17.482 1.00 79.75 81 ARG A CA 1
ATOM 614 C C . ARG A 1 81 ? 13.899 5.625 -18.040 1.00 79.75 81 ARG A C 1
ATOM 616 O O . ARG A 1 81 ? 14.078 5.621 -19.256 1.00 79.75 81 ARG A O 1
ATOM 623 N N . HIS A 1 82 ? 14.756 6.176 -17.183 1.00 81.06 82 HIS A N 1
ATOM 624 C CA . HIS A 1 82 ? 15.984 6.847 -17.604 1.00 81.06 82 HIS A CA 1
ATOM 625 C C . HIS A 1 82 ? 16.918 5.899 -18.352 1.00 81.06 82 HIS A C 1
ATOM 627 O O . HIS A 1 82 ? 17.374 6.253 -19.437 1.00 81.06 82 HIS A O 1
ATOM 633 N N . TYR A 1 83 ? 17.116 4.673 -17.859 1.00 80.19 83 TYR A N 1
ATOM 634 C CA . TYR A 1 83 ? 17.923 3.676 -18.569 1.00 80.19 83 TYR A CA 1
ATOM 635 C C . TYR A 1 83 ? 17.386 3.384 -19.973 1.00 80.19 83 TYR A C 1
ATOM 637 O O . TYR A 1 83 ? 18.152 3.376 -20.935 1.00 80.19 83 TYR A O 1
ATOM 645 N N . ARG A 1 84 ? 16.065 3.222 -20.124 1.00 78.06 84 ARG A N 1
ATOM 646 C CA . ARG A 1 84 ? 15.446 3.011 -21.440 1.00 78.06 84 ARG A CA 1
ATOM 647 C C . ARG A 1 84 ? 15.642 4.220 -22.355 1.00 78.06 84 ARG A C 1
ATOM 649 O O . ARG A 1 84 ? 15.983 4.037 -23.522 1.00 78.06 84 ARG A O 1
ATOM 656 N N . SER A 1 85 ? 15.441 5.434 -21.850 1.00 84.06 85 SER A N 1
ATOM 657 C CA . SER A 1 85 ? 15.587 6.663 -22.637 1.00 84.06 85 SER A CA 1
ATOM 658 C C . SER A 1 85 ? 17.032 6.922 -23.068 1.00 84.06 85 SER A C 1
ATOM 660 O O . SER A 1 85 ? 17.245 7.276 -24.223 1.00 84.06 85 SER A O 1
ATOM 662 N N . ILE A 1 86 ? 18.017 6.684 -22.190 1.00 86.88 86 ILE A N 1
ATOM 663 C CA . ILE A 1 86 ? 19.457 6.765 -22.514 1.00 86.88 86 ILE A CA 1
ATOM 664 C C . ILE A 1 86 ? 19.806 5.792 -23.641 1.00 86.88 86 ILE A C 1
ATOM 666 O O . ILE A 1 86 ? 20.598 6.083 -24.531 1.00 86.88 86 ILE A O 1
ATOM 670 N N . TRP A 1 87 ? 19.182 4.622 -23.622 1.00 85.94 87 TRP A N 1
ATOM 671 C CA . TRP A 1 87 ? 19.440 3.602 -24.617 1.00 85.94 87 TRP A CA 1
ATOM 672 C C . TRP A 1 87 ? 18.829 3.949 -25.989 1.00 85.94 87 TRP A C 1
ATOM 674 O O . TRP A 1 87 ? 19.486 3.799 -27.018 1.00 85.94 87 TRP A O 1
ATOM 684 N N . HIS A 1 88 ? 17.613 4.515 -26.017 1.00 85.94 88 HIS A N 1
ATOM 685 C CA . HIS A 1 88 ? 17.012 5.031 -27.258 1.00 85.94 88 HIS A CA 1
ATOM 686 C C . HIS A 1 88 ? 17.763 6.255 -27.792 1.00 85.94 88 HIS A C 1
ATOM 688 O O . HIS A 1 88 ? 17.919 6.385 -29.004 1.00 85.94 88 HIS A O 1
ATOM 694 N N . SER A 1 89 ? 18.251 7.145 -26.920 1.00 88.94 89 SER A N 1
ATOM 695 C CA . SER A 1 89 ? 19.038 8.298 -27.361 1.00 88.94 89 SER A CA 1
ATOM 696 C C . SER A 1 89 ? 20.376 7.862 -27.959 1.00 88.94 89 SER A C 1
ATOM 698 O O . SER A 1 89 ? 20.747 8.374 -29.012 1.00 88.94 89 SER A O 1
ATOM 700 N N . ALA A 1 90 ? 21.047 6.861 -27.380 1.00 89.00 90 ALA A N 1
ATOM 701 C CA . ALA A 1 90 ? 22.257 6.276 -27.958 1.00 89.00 90 ALA A CA 1
ATOM 702 C C . ALA A 1 90 ? 22.000 5.677 -29.353 1.00 89.00 90 ALA A C 1
ATOM 704 O O . ALA A 1 90 ? 22.735 5.978 -30.295 1.00 89.00 90 ALA A O 1
ATOM 705 N N . LEU A 1 91 ? 20.920 4.901 -29.514 1.00 89.69 91 LEU A N 1
ATOM 706 C CA . LEU A 1 91 ? 20.502 4.371 -30.817 1.00 89.69 91 LEU A CA 1
ATOM 707 C C . LEU A 1 91 ? 20.226 5.479 -31.838 1.00 89.69 91 LEU A C 1
ATOM 709 O O . LEU A 1 91 ? 20.703 5.399 -32.968 1.00 89.69 91 LEU A O 1
ATOM 713 N N . MET A 1 92 ? 19.491 6.522 -31.446 1.00 92.19 92 MET A N 1
ATOM 714 C CA . MET A 1 92 ? 19.180 7.660 -32.318 1.00 92.19 92 MET A CA 1
ATOM 715 C C . MET A 1 92 ? 20.447 8.390 -32.771 1.00 92.19 92 MET A C 1
ATOM 717 O O . MET A 1 92 ? 20.579 8.713 -33.951 1.00 92.19 92 MET A O 1
ATOM 721 N N . VAL A 1 93 ? 21.400 8.612 -31.861 1.00 94.00 93 VAL A N 1
ATOM 722 C CA . VAL A 1 93 ? 22.679 9.262 -32.184 1.00 94.00 93 VAL A CA 1
ATOM 723 C C . VAL A 1 93 ? 23.480 8.418 -33.174 1.00 94.00 93 VAL A C 1
ATOM 725 O O . VAL A 1 93 ? 23.912 8.937 -34.201 1.00 94.00 93 VAL A O 1
ATOM 728 N N . ILE A 1 94 ? 23.637 7.116 -32.922 1.00 93.12 94 ILE A N 1
ATOM 729 C CA . ILE A 1 94 ? 24.397 6.223 -33.811 1.00 93.12 94 ILE A CA 1
ATOM 730 C C . ILE A 1 94 ? 23.710 6.090 -35.173 1.00 93.12 94 ILE A C 1
ATOM 732 O O . ILE A 1 94 ? 24.381 6.133 -36.202 1.00 93.12 94 ILE A O 1
ATOM 736 N N . SER A 1 95 ? 22.380 5.995 -35.198 1.00 93.06 95 SER A N 1
ATOM 737 C CA . SER A 1 95 ? 21.604 5.979 -36.439 1.00 93.06 95 SER A CA 1
ATOM 738 C C . SER A 1 95 ? 21.795 7.264 -37.248 1.00 93.06 95 SER A C 1
ATOM 740 O O . SER A 1 95 ? 21.888 7.202 -38.471 1.00 93.06 95 SER A O 1
ATOM 742 N N . CYS A 1 96 ? 21.872 8.424 -36.589 1.00 94.31 96 CYS A N 1
ATOM 743 C CA . CYS A 1 96 ? 22.133 9.702 -37.250 1.00 94.31 96 CYS A CA 1
ATOM 744 C C . CYS A 1 96 ? 23.552 9.746 -37.841 1.00 94.31 96 CYS A C 1
ATOM 746 O O . CYS A 1 96 ? 23.728 10.118 -38.999 1.00 94.31 96 CYS A O 1
ATOM 748 N N . VAL A 1 97 ? 24.559 9.283 -37.089 1.00 92.31 97 VAL A N 1
ATOM 749 C CA . VAL A 1 97 ? 25.946 9.176 -37.578 1.00 92.31 97 VAL A CA 1
ATOM 750 C C . VAL A 1 97 ? 26.035 8.238 -38.781 1.00 92.31 97 VAL A C 1
ATOM 752 O O . VAL A 1 97 ? 26.667 8.587 -39.778 1.00 92.31 97 VAL A O 1
ATOM 755 N N . LEU A 1 98 ? 25.374 7.079 -38.723 1.00 91.88 98 LEU A N 1
ATOM 756 C CA . LEU A 1 98 ? 25.331 6.130 -39.834 1.00 91.88 98 LEU A CA 1
ATOM 757 C C . LEU A 1 98 ? 24.674 6.758 -41.070 1.00 91.88 98 LEU A C 1
ATOM 759 O O . LEU A 1 98 ? 25.215 6.640 -42.167 1.00 91.88 98 LEU A O 1
ATOM 763 N N . ALA A 1 99 ? 23.558 7.474 -40.898 1.00 92.38 99 ALA A N 1
ATOM 764 C CA . ALA A 1 99 ? 22.905 8.189 -41.991 1.00 92.38 99 ALA A CA 1
ATOM 765 C C . ALA A 1 99 ? 23.853 9.219 -42.628 1.00 92.38 99 ALA A C 1
ATOM 767 O O . ALA A 1 99 ? 24.036 9.211 -43.842 1.00 92.38 99 ALA A O 1
ATOM 768 N N . LEU A 1 100 ? 24.538 10.039 -41.827 1.00 93.12 100 LEU A N 1
ATOM 769 C CA . LEU A 1 100 ? 25.509 11.013 -42.338 1.00 93.12 100 LEU A CA 1
ATOM 770 C C . LEU A 1 100 ? 26.694 10.353 -43.072 1.00 93.12 100 LEU A C 1
ATOM 772 O O . LEU A 1 100 ? 27.186 10.911 -44.055 1.00 93.12 100 LEU A O 1
ATOM 776 N N . CYS A 1 101 ? 27.123 9.159 -42.647 1.00 91.62 101 CYS A N 1
ATOM 777 C CA . CYS A 1 101 ? 28.126 8.367 -43.368 1.00 91.62 101 CYS A CA 1
ATOM 778 C C . CYS A 1 101 ? 27.598 7.874 -44.723 1.00 91.62 101 CYS A C 1
ATOM 780 O O . CYS A 1 101 ? 28.306 7.973 -45.721 1.00 91.62 101 CYS A O 1
ATOM 782 N N . VAL A 1 102 ? 26.355 7.380 -44.779 1.00 89.38 102 VAL A N 1
ATOM 783 C CA . VAL A 1 102 ? 25.722 6.892 -46.020 1.00 89.38 102 VAL A CA 1
ATOM 784 C C . VAL A 1 102 ? 25.509 8.022 -47.031 1.00 89.38 102 VAL A C 1
ATOM 786 O O . VAL A 1 102 ? 25.674 7.802 -48.227 1.00 89.38 102 VAL A O 1
ATOM 789 N N . LEU A 1 103 ? 25.208 9.241 -46.571 1.00 93.06 103 LEU A N 1
ATOM 790 C CA . LEU A 1 103 ? 25.130 10.423 -47.436 1.00 93.06 103 LEU A CA 1
ATOM 791 C C . LEU A 1 103 ? 26.506 10.922 -47.933 1.00 93.06 103 LEU A C 1
ATOM 793 O O . LEU A 1 103 ? 26.555 11.831 -48.756 1.00 93.06 103 LEU A O 1
ATOM 797 N N . GLY A 1 104 ? 27.617 10.346 -47.462 1.00 88.88 104 GLY A N 1
ATOM 798 C CA . GLY A 1 104 ? 28.967 10.698 -47.910 1.00 88.88 104 GLY A CA 1
ATOM 799 C C . GLY A 1 104 ? 29.577 11.926 -47.227 1.00 88.88 104 GLY A C 1
ATOM 800 O O . GLY A 1 104 ? 30.611 12.414 -47.676 1.00 88.88 104 GLY A O 1
ATOM 801 N N . TYR A 1 105 ? 28.981 12.422 -46.136 1.00 90.62 105 TYR A N 1
ATOM 802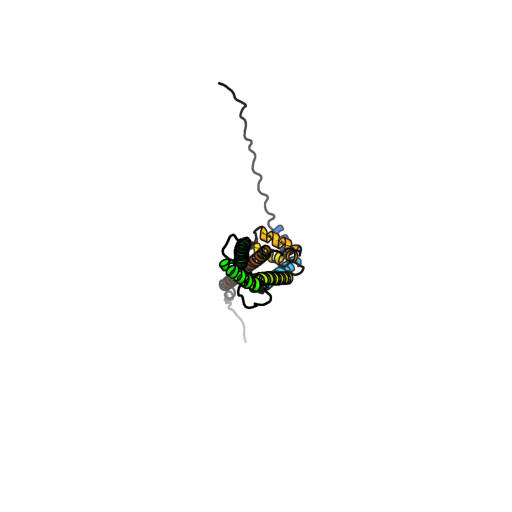 C CA . TYR A 1 105 ? 29.536 13.543 -45.363 1.00 90.62 105 TYR A CA 1
ATOM 803 C C . TYR A 1 105 ? 30.686 13.125 -44.433 1.00 90.62 105 TYR A C 1
ATOM 805 O O . TYR A 1 105 ? 31.486 13.969 -44.031 1.00 90.62 105 TYR A O 1
ATOM 813 N N . LEU A 1 106 ? 30.768 11.840 -44.066 1.00 92.06 106 LEU A N 1
ATOM 814 C CA . LEU A 1 106 ? 31.780 11.284 -43.161 1.00 92.06 106 LEU A CA 1
ATOM 815 C C . LEU A 1 106 ? 32.589 10.160 -43.830 1.00 92.06 106 LEU A C 1
ATOM 817 O O . LEU A 1 106 ? 32.108 9.511 -44.759 1.00 92.06 106 LEU A O 1
ATOM 821 N N . PRO A 1 107 ? 33.820 9.897 -43.356 1.00 87.88 107 PRO A N 1
ATOM 822 C CA . PRO A 1 107 ? 34.699 8.900 -43.955 1.00 87.88 107 PRO A CA 1
ATOM 823 C C . PRO A 1 107 ? 34.231 7.455 -43.685 1.00 87.88 107 PRO A C 1
ATOM 825 O O . PRO A 1 107 ? 33.711 7.133 -42.618 1.00 87.88 107 PRO A O 1
ATOM 828 N N . ALA A 1 108 ? 34.472 6.555 -44.645 1.00 85.50 108 ALA A N 1
ATOM 829 C CA . ALA A 1 108 ? 33.879 5.209 -44.690 1.00 85.50 108 ALA A CA 1
ATOM 830 C C . ALA A 1 108 ? 34.173 4.308 -43.470 1.00 85.50 108 ALA A C 1
ATOM 832 O O . ALA A 1 108 ? 33.337 3.488 -43.091 1.00 85.50 108 ALA A O 1
ATOM 833 N N . TRP A 1 109 ? 35.327 4.474 -42.814 1.00 90.06 109 TRP A N 1
ATOM 834 C CA . TRP A 1 109 ? 35.686 3.721 -41.603 1.00 90.06 109 TRP A CA 1
ATOM 835 C C . TRP A 1 109 ? 34.732 3.988 -40.425 1.00 90.06 109 TRP A C 1
ATOM 837 O O . TRP A 1 109 ? 34.433 3.066 -39.666 1.00 90.06 109 TRP A O 1
ATOM 847 N N . LEU A 1 110 ? 34.170 5.200 -40.315 1.00 89.88 110 LEU A N 1
ATOM 848 C CA . LEU A 1 110 ? 33.144 5.520 -39.312 1.00 89.88 110 LEU A CA 1
ATOM 849 C C . LEU A 1 110 ? 31.801 4.848 -39.623 1.00 89.88 110 LEU A C 1
ATOM 851 O O . LEU A 1 110 ? 31.079 4.468 -38.699 1.00 89.88 110 LEU A O 1
ATOM 855 N N . GLY A 1 111 ? 31.482 4.647 -40.903 1.00 90.12 111 GLY A N 1
ATOM 856 C CA . GLY A 1 111 ? 30.286 3.915 -41.328 1.00 90.12 111 GLY A CA 1
ATOM 857 C C . GLY A 1 111 ? 30.308 2.457 -40.863 1.00 90.12 111 GLY A C 1
ATOM 858 O O . GLY A 1 111 ? 29.317 1.961 -40.332 1.00 90.12 111 GLY A O 1
ATOM 859 N N . GLY A 1 112 ? 31.462 1.791 -40.972 1.00 90.19 112 GLY A N 1
ATOM 860 C CA . GLY A 1 112 ? 31.632 0.413 -40.497 1.00 90.19 112 GLY A CA 1
ATOM 861 C C . GLY A 1 112 ? 31.471 0.276 -38.979 1.00 90.19 112 GLY A C 1
ATOM 862 O O . GLY A 1 112 ? 30.732 -0.589 -38.509 1.00 90.19 112 GLY A O 1
ATOM 863 N N . ILE A 1 113 ? 32.110 1.164 -38.208 1.00 91.88 113 ILE A N 1
ATOM 864 C CA . ILE A 1 113 ? 32.041 1.144 -36.737 1.00 91.88 113 ILE A CA 1
ATOM 865 C C . ILE A 1 113 ? 30.624 1.480 -36.255 1.00 91.88 113 ILE A C 1
ATOM 867 O O . ILE A 1 113 ? 30.085 0.777 -35.402 1.00 91.88 113 ILE A O 1
ATOM 871 N N . SER A 1 114 ? 29.998 2.521 -36.813 1.00 91.56 114 SER A N 1
ATOM 872 C CA . SER A 1 114 ? 28.631 2.912 -36.444 1.00 91.56 114 SER A CA 1
ATOM 873 C C . SER A 1 114 ? 27.601 1.851 -36.830 1.00 91.56 114 SER A C 1
ATOM 875 O O . SER A 1 114 ? 26.699 1.589 -36.041 1.00 91.56 114 SER A O 1
ATOM 877 N N . GLY A 1 115 ? 27.761 1.176 -37.973 1.00 91.12 115 GLY A N 1
ATOM 878 C CA . GLY A 1 115 ? 26.904 0.060 -38.378 1.00 91.12 115 GLY A CA 1
ATOM 879 C C . GLY A 1 115 ? 27.020 -1.147 -37.443 1.00 91.12 115 GLY A C 1
ATOM 880 O O . GLY A 1 115 ? 26.002 -1.684 -37.006 1.00 91.12 115 GLY A O 1
ATOM 881 N N . ALA A 1 116 ? 28.244 -1.535 -37.067 1.00 90.56 116 ALA A N 1
ATOM 882 C CA . ALA A 1 116 ? 28.472 -2.613 -36.102 1.00 90.56 116 ALA A CA 1
ATOM 883 C C . ALA A 1 116 ? 27.903 -2.268 -34.715 1.00 90.56 116 ALA A C 1
ATOM 885 O O . ALA A 1 116 ? 27.241 -3.096 -34.088 1.00 90.56 116 ALA A O 1
ATOM 886 N N . LEU A 1 117 ? 28.103 -1.029 -34.257 1.00 90.06 117 LEU A N 1
ATOM 887 C CA . LEU A 1 117 ? 27.583 -0.553 -32.978 1.00 90.06 117 LEU A CA 1
ATOM 888 C C . LEU A 1 117 ? 26.049 -0.480 -32.989 1.00 90.06 117 LEU A C 1
ATOM 890 O O . LEU A 1 117 ? 25.413 -0.909 -32.031 1.00 90.06 117 LEU A O 1
ATOM 894 N N . LEU A 1 118 ? 25.446 -0.018 -34.090 1.00 91.19 118 LEU A N 1
ATOM 895 C CA . LEU A 1 118 ? 23.995 -0.000 -34.272 1.00 91.19 118 LEU A CA 1
ATOM 896 C C . LEU A 1 118 ? 23.415 -1.414 -34.236 1.00 91.19 118 LEU A C 1
ATOM 898 O O . LEU A 1 118 ? 22.382 -1.616 -33.608 1.00 91.19 118 LEU A O 1
ATOM 902 N N . PHE A 1 119 ? 24.079 -2.385 -34.866 1.00 88.31 119 PHE A N 1
ATOM 903 C CA . PHE A 1 119 ? 23.648 -3.781 -34.859 1.00 88.31 119 PHE A CA 1
ATOM 904 C C . PHE A 1 119 ? 23.714 -4.398 -33.457 1.00 88.31 119 PHE A C 1
ATOM 906 O O . PHE A 1 119 ? 22.745 -5.013 -33.018 1.00 88.31 119 PHE A O 1
ATOM 913 N N . ILE A 1 120 ? 24.818 -4.192 -32.728 1.00 87.44 120 ILE A N 1
ATOM 914 C CA . ILE A 1 120 ? 24.982 -4.684 -31.349 1.00 87.44 120 ILE A CA 1
ATOM 915 C C . ILE A 1 120 ? 23.941 -4.056 -30.423 1.00 87.44 120 ILE A C 1
ATOM 917 O O . ILE A 1 120 ? 23.311 -4.767 -29.639 1.00 87.44 120 ILE A O 1
ATOM 921 N N . LEU A 1 121 ? 23.734 -2.738 -30.522 1.00 84.50 121 LEU A N 1
ATOM 922 C CA . LEU A 1 121 ? 22.692 -2.077 -29.750 1.00 84.50 121 LEU A CA 1
ATOM 923 C C . LEU A 1 121 ? 21.332 -2.634 -30.162 1.00 84.50 121 LEU A C 1
ATOM 925 O O . LEU A 1 121 ? 20.665 -3.193 -29.312 1.00 84.50 121 LEU A O 1
ATOM 929 N N . ALA A 1 122 ? 20.941 -2.607 -31.436 1.00 83.69 122 ALA A N 1
ATOM 930 C CA . ALA A 1 122 ? 19.643 -3.115 -31.888 1.00 83.69 122 ALA A CA 1
ATOM 931 C C . ALA A 1 122 ? 19.367 -4.565 -31.446 1.00 83.69 122 ALA A C 1
ATOM 933 O O . ALA A 1 122 ? 18.257 -4.859 -31.004 1.00 83.69 122 ALA A O 1
ATOM 934 N N . ALA A 1 123 ? 20.367 -5.451 -31.475 1.00 81.00 123 ALA A N 1
ATOM 935 C CA . ALA A 1 123 ? 20.251 -6.817 -30.963 1.00 81.00 123 ALA A CA 1
ATOM 936 C C . ALA A 1 123 ? 19.940 -6.862 -29.455 1.00 81.00 123 ALA A C 1
ATOM 938 O O . ALA A 1 123 ? 19.148 -7.693 -29.017 1.00 81.00 123 ALA A O 1
ATOM 939 N N . GLY A 1 124 ? 20.485 -5.930 -28.669 1.00 74.38 124 GLY A N 1
ATOM 940 C CA . GLY A 1 124 ? 20.132 -5.737 -27.261 1.00 74.38 124 GLY A CA 1
ATOM 941 C C . GLY A 1 124 ? 18.718 -5.183 -27.019 1.00 74.38 124 GLY A C 1
ATOM 942 O O . GLY A 1 124 ? 18.237 -5.271 -25.892 1.00 74.38 124 GLY A O 1
ATOM 943 N N . TYR A 1 125 ? 18.037 -4.637 -28.040 1.00 71.12 125 TYR A N 1
ATOM 944 C CA . TYR A 1 125 ? 16.656 -4.128 -27.929 1.00 71.12 125 TYR A CA 1
ATOM 945 C C . TYR A 1 125 ? 15.623 -5.239 -28.021 1.00 71.12 125 TYR A C 1
ATOM 947 O O . TYR A 1 125 ? 14.552 -5.143 -27.420 1.00 71.12 125 TYR A O 1
ATOM 955 N N . PHE A 1 126 ? 15.910 -6.254 -28.843 1.00 65.31 126 PHE A N 1
ATOM 956 C CA . PHE A 1 126 ? 15.044 -7.407 -29.029 1.00 65.31 126 PHE A CA 1
ATOM 957 C C . PHE A 1 126 ? 15.089 -8.247 -27.748 1.00 65.31 126 PHE A C 1
ATOM 959 O O . PHE A 1 126 ? 15.831 -9.216 -27.611 1.00 65.31 126 PHE A O 1
ATOM 966 N N . ASP A 1 127 ? 14.257 -7.820 -26.801 1.00 57.28 127 ASP A N 1
ATOM 967 C CA . ASP A 1 127 ? 14.022 -8.262 -25.419 1.00 57.28 127 ASP A CA 1
ATOM 968 C C . ASP A 1 127 ? 13.556 -9.736 -25.292 1.00 57.28 127 ASP A C 1
ATOM 970 O O . ASP A 1 127 ? 12.910 -10.126 -24.324 1.00 57.28 127 ASP A O 1
ATOM 974 N N . GLY A 1 128 ? 13.838 -10.573 -26.295 1.00 52.84 128 GLY A N 1
ATOM 975 C CA . GLY A 1 128 ? 13.536 -12.004 -26.315 1.00 52.84 128 GLY A CA 1
ATOM 976 C C . GLY A 1 128 ? 14.705 -12.903 -25.904 1.00 52.84 128 GLY A C 1
ATOM 977 O O . GLY A 1 128 ? 14.480 -14.081 -25.650 1.00 52.84 128 GLY A O 1
ATOM 978 N N . ILE A 1 129 ? 15.940 -12.387 -25.838 1.00 53.97 129 ILE A N 1
ATOM 979 C CA . ILE A 1 129 ? 17.138 -13.245 -25.729 1.00 53.97 129 ILE A CA 1
ATOM 980 C C . ILE A 1 129 ? 17.889 -13.072 -24.399 1.00 53.97 129 ILE A C 1
ATOM 982 O O . ILE A 1 129 ? 18.692 -13.930 -24.044 1.00 53.97 129 ILE A O 1
ATOM 986 N N . ILE A 1 130 ? 17.630 -12.020 -23.609 1.00 50.72 130 ILE A N 1
ATOM 987 C CA . ILE A 1 130 ? 18.425 -11.776 -22.394 1.00 50.72 130 ILE A CA 1
ATOM 988 C C . ILE A 1 130 ? 17.546 -11.578 -21.150 1.00 50.72 130 ILE A C 1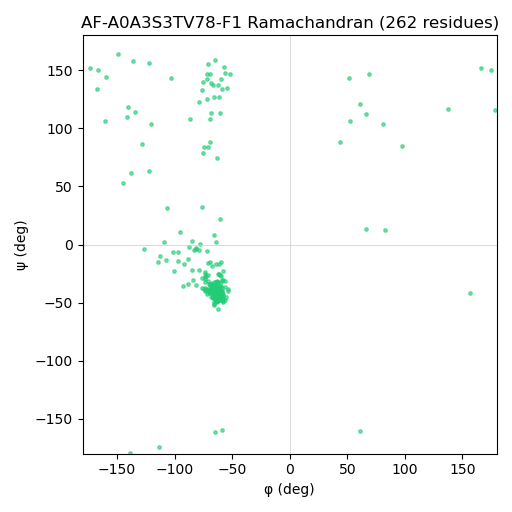
ATOM 990 O O . ILE A 1 130 ? 17.315 -10.450 -20.719 1.00 50.72 130 ILE A O 1
ATOM 994 N N . PRO A 1 131 ? 17.152 -12.671 -20.466 1.00 53.12 131 PRO A N 1
ATOM 995 C CA . PRO A 1 131 ? 16.678 -12.607 -19.079 1.00 53.12 131 PRO A CA 1
ATOM 996 C C . PRO A 1 131 ? 17.761 -12.141 -18.076 1.00 53.12 131 PRO A C 1
ATOM 998 O O . PRO A 1 131 ? 17.498 -12.075 -16.879 1.00 53.12 131 PRO A O 1
ATOM 1001 N N . LEU A 1 132 ? 18.971 -11.811 -18.543 1.00 52.19 132 LEU A N 1
ATOM 1002 C CA . LEU A 1 132 ? 20.149 -11.478 -17.740 1.00 52.19 132 LEU A CA 1
ATOM 1003 C C . LEU A 1 132 ? 20.589 -10.001 -17.761 1.00 52.19 132 LEU A C 1
ATOM 1005 O O . LEU A 1 132 ? 21.594 -9.703 -17.125 1.00 52.19 132 LEU A O 1
ATOM 1009 N N . VAL A 1 133 ? 19.903 -9.069 -18.445 1.00 51.91 133 VAL A N 1
ATOM 1010 C CA . VAL A 1 133 ? 20.255 -7.637 -18.338 1.00 51.91 133 VAL A CA 1
ATOM 1011 C C . VAL A 1 133 ? 19.519 -7.042 -17.135 1.00 51.91 133 VAL A C 1
ATOM 1013 O O . VAL A 1 133 ? 18.300 -6.842 -17.209 1.00 51.91 133 VAL A O 1
ATOM 1016 N N . PRO A 1 134 ? 20.213 -6.725 -16.026 1.00 48.62 134 PRO A N 1
ATOM 1017 C CA . PRO A 1 134 ? 19.601 -6.086 -14.871 1.00 48.62 134 PRO A CA 1
ATOM 1018 C C . PRO A 1 134 ? 19.225 -4.640 -15.231 1.00 48.62 134 PRO A C 1
ATOM 1020 O O . PRO A 1 134 ? 20.009 -3.716 -15.064 1.00 48.62 134 PRO A O 1
ATOM 1023 N N . GLY A 1 135 ? 18.020 -4.432 -15.768 1.00 52.34 135 GLY A N 1
ATOM 1024 C CA . GLY A 1 135 ? 17.491 -3.091 -16.043 1.00 52.34 135 GLY A CA 1
ATOM 1025 C C . GLY A 1 135 ? 16.419 -3.029 -17.129 1.00 52.34 135 GLY A C 1
ATOM 1026 O O . GLY A 1 135 ? 15.404 -2.366 -16.927 1.00 52.34 135 GLY A O 1
ATOM 1027 N N . GLY A 1 136 ? 16.587 -3.763 -18.236 1.00 54.62 136 GLY A N 1
ATOM 1028 C CA . GLY A 1 136 ? 15.701 -3.675 -19.412 1.00 54.62 136 GLY A CA 1
ATOM 1029 C C . GLY A 1 136 ? 14.270 -4.149 -19.137 1.00 54.62 136 GLY A C 1
ATOM 1030 O O . GLY A 1 136 ? 13.312 -3.393 -19.302 1.00 54.62 136 GLY A O 1
ATOM 1031 N N . ASN A 1 137 ? 14.132 -5.354 -18.579 1.00 59.50 137 ASN A N 1
ATOM 1032 C CA . ASN A 1 137 ? 12.839 -5.931 -18.186 1.00 59.50 137 ASN A CA 1
ATOM 1033 C C . ASN A 1 137 ? 12.388 -5.483 -16.776 1.00 59.50 137 ASN A C 1
ATOM 1035 O O . ASN A 1 137 ? 11.353 -5.906 -16.263 1.00 59.50 137 ASN A O 1
ATOM 1039 N N . ARG A 1 138 ? 13.161 -4.609 -16.110 1.00 67.94 138 ARG A N 1
ATOM 1040 C CA . ARG A 1 138 ? 12.846 -4.150 -14.750 1.00 67.94 138 ARG A CA 1
ATOM 1041 C C . ARG A 1 138 ? 11.624 -3.234 -14.756 1.00 67.94 138 ARG A C 1
ATOM 1043 O O . ARG A 1 138 ? 10.785 -3.374 -13.880 1.00 67.94 138 ARG A O 1
ATOM 1050 N N . TYR A 1 139 ? 11.458 -2.357 -15.748 1.00 74.19 139 TYR A N 1
ATOM 1051 C CA . TYR A 1 139 ? 10.327 -1.416 -15.783 1.00 74.19 139 TYR A CA 1
ATOM 1052 C C . TYR A 1 139 ? 8.963 -2.110 -15.937 1.00 74.19 139 TYR A C 1
ATOM 1054 O O . TYR A 1 139 ? 8.044 -1.871 -15.155 1.00 74.19 139 TYR A O 1
ATOM 1062 N N . THR A 1 140 ? 8.824 -2.996 -16.925 1.00 77.81 140 THR A N 1
ATOM 1063 C CA . THR A 1 140 ? 7.600 -3.779 -17.178 1.00 77.81 140 THR A CA 1
ATOM 1064 C C . THR A 1 140 ? 7.284 -4.700 -16.006 1.00 77.81 140 THR A C 1
ATOM 1066 O O . THR A 1 140 ? 6.128 -4.794 -15.590 1.00 77.81 140 THR A O 1
ATOM 1069 N N . HIS A 1 141 ? 8.306 -5.333 -15.428 1.00 79.81 141 HIS A N 1
ATOM 1070 C CA . HIS A 1 141 ? 8.162 -6.152 -14.234 1.00 79.81 141 HIS A CA 1
ATOM 1071 C C . HIS A 1 141 ? 7.729 -5.322 -13.014 1.00 79.81 141 HIS A C 1
ATOM 1073 O O . HIS A 1 141 ? 6.800 -5.717 -12.314 1.00 79.81 141 HIS A O 1
ATOM 1079 N N . LEU A 1 142 ? 8.324 -4.145 -12.785 1.00 79.88 142 LEU A N 1
ATOM 1080 C CA . LEU A 1 142 ? 7.933 -3.227 -11.708 1.00 79.88 142 LEU A CA 1
ATOM 1081 C C . LEU A 1 142 ? 6.498 -2.721 -11.886 1.00 79.88 142 LEU A C 1
ATOM 1083 O O . LEU A 1 142 ? 5.750 -2.671 -10.912 1.00 79.88 142 LEU A O 1
ATOM 1087 N N . LEU A 1 143 ? 6.079 -2.411 -13.116 1.00 82.56 143 LEU A N 1
ATOM 1088 C CA . LEU A 1 143 ? 4.698 -2.027 -13.414 1.00 82.56 143 LEU A CA 1
ATOM 1089 C C . LEU A 1 143 ? 3.713 -3.158 -13.111 1.00 82.56 143 LEU A C 1
ATOM 1091 O O . LEU A 1 143 ? 2.718 -2.927 -12.423 1.00 82.56 143 LEU A O 1
ATOM 1095 N N . ARG A 1 144 ? 3.993 -4.383 -13.576 1.00 84.44 144 ARG A N 1
ATOM 1096 C CA . ARG A 1 144 ? 3.148 -5.552 -13.278 1.00 84.44 144 ARG A CA 1
ATOM 1097 C C . ARG A 1 144 ? 3.097 -5.821 -11.780 1.00 84.44 144 ARG A C 1
ATOM 1099 O O . ARG A 1 144 ? 2.011 -6.004 -11.241 1.00 84.44 144 ARG A O 1
ATOM 1106 N N . LYS A 1 145 ? 4.243 -5.767 -11.097 1.00 84.44 145 LYS A N 1
ATOM 1107 C CA . LYS A 1 145 ? 4.333 -5.937 -9.643 1.00 84.44 145 LYS A CA 1
ATOM 1108 C C . LYS A 1 145 ? 3.512 -4.876 -8.907 1.00 84.44 145 LYS A C 1
ATOM 1110 O O . LYS A 1 145 ? 2.756 -5.216 -8.003 1.00 84.44 145 LYS A O 1
ATOM 1115 N N . ARG A 1 146 ? 3.591 -3.606 -9.323 1.00 86.88 146 ARG A N 1
ATOM 1116 C CA . ARG A 1 146 ? 2.790 -2.506 -8.759 1.00 86.88 146 ARG A CA 1
ATOM 1117 C C . ARG A 1 146 ? 1.293 -2.753 -8.936 1.00 86.88 146 ARG A C 1
ATOM 1119 O O . ARG A 1 146 ? 0.535 -2.581 -7.987 1.00 86.88 146 ARG A O 1
ATOM 1126 N N . GLN A 1 147 ? 0.872 -3.180 -10.126 1.00 87.00 147 GLN A N 1
ATOM 1127 C CA . GLN A 1 147 ? -0.528 -3.505 -10.405 1.00 87.00 147 GLN A CA 1
ATOM 1128 C C . GLN A 1 147 ? -1.014 -4.700 -9.579 1.00 87.00 147 GLN A C 1
ATOM 1130 O O . GLN A 1 147 ? -2.085 -4.628 -8.984 1.00 87.00 147 GLN A O 1
ATOM 1135 N N . GLN A 1 148 ? -0.222 -5.770 -9.493 1.00 88.62 148 GLN A N 1
ATOM 1136 C CA . GLN A 1 148 ? -0.553 -6.956 -8.701 1.00 88.62 148 GLN A CA 1
ATOM 1137 C C . GLN A 1 148 ? -0.691 -6.625 -7.214 1.00 88.62 148 GLN A C 1
ATOM 1139 O O . GLN A 1 148 ? -1.698 -6.982 -6.611 1.00 88.62 148 GLN A O 1
ATOM 1144 N N . LEU A 1 149 ? 0.264 -5.886 -6.639 1.00 86.06 149 LEU A N 1
ATOM 1145 C CA . LEU A 1 149 ? 0.197 -5.449 -5.242 1.00 86.06 149 LEU A CA 1
ATOM 1146 C C . LEU A 1 149 ? -1.016 -4.547 -4.985 1.00 86.06 149 LEU A C 1
ATOM 1148 O O . LEU A 1 149 ? -1.692 -4.695 -3.972 1.00 86.06 149 LEU A O 1
ATOM 1152 N N . HIS A 1 150 ? -1.334 -3.645 -5.916 1.00 86.31 150 HIS A N 1
ATOM 1153 C CA . HIS A 1 150 ? -2.517 -2.794 -5.803 1.00 86.31 150 HIS A CA 1
ATOM 1154 C C . HIS A 1 150 ? -3.820 -3.607 -5.799 1.00 86.31 150 HIS A C 1
ATOM 1156 O O . HIS A 1 150 ? -4.706 -3.350 -4.986 1.00 86.31 150 HIS A O 1
ATOM 1162 N N . LEU A 1 151 ? -3.930 -4.610 -6.676 1.00 87.94 151 LEU A N 1
ATOM 1163 C CA . LEU A 1 151 ? -5.080 -5.513 -6.704 1.00 87.94 151 LEU A CA 1
ATOM 1164 C C . LEU A 1 151 ? -5.186 -6.319 -5.404 1.00 87.94 151 LEU A C 1
ATOM 1166 O O . LEU A 1 151 ? -6.267 -6.375 -4.825 1.00 87.94 151 LEU A O 1
ATOM 1170 N N . GLN A 1 152 ? -4.068 -6.858 -4.910 1.00 88.31 152 GLN A N 1
ATOM 1171 C CA . GLN A 1 152 ? -4.019 -7.609 -3.653 1.00 88.31 152 GLN A CA 1
ATOM 1172 C C . GLN A 1 152 ? -4.465 -6.767 -2.454 1.00 88.31 152 GLN A C 1
ATOM 1174 O O . GLN A 1 152 ? -5.305 -7.223 -1.679 1.00 88.31 152 GLN A O 1
ATOM 1179 N N . LEU A 1 153 ? -3.967 -5.532 -2.316 1.00 86.81 153 LEU A N 1
ATOM 1180 C CA . LEU A 1 153 ? -4.410 -4.646 -1.236 1.00 86.81 153 LEU A CA 1
ATOM 1181 C C . LEU A 1 153 ? -5.886 -4.283 -1.380 1.00 86.81 153 LEU A C 1
ATOM 1183 O O . LEU A 1 153 ? -6.607 -4.289 -0.389 1.00 86.81 153 LEU A O 1
ATOM 1187 N N . ARG A 1 154 ? -6.358 -3.983 -2.594 1.00 88.00 154 ARG A N 1
ATOM 1188 C CA . ARG A 1 154 ? -7.773 -3.666 -2.819 1.00 88.00 154 ARG A CA 1
ATOM 1189 C C . ARG A 1 154 ? -8.674 -4.836 -2.424 1.00 88.00 154 ARG A C 1
ATOM 1191 O O . ARG A 1 154 ? -9.714 -4.627 -1.805 1.00 88.00 154 ARG A O 1
ATOM 1198 N N . ASP A 1 155 ? -8.280 -6.056 -2.770 1.00 88.56 155 ASP A N 1
ATOM 1199 C CA . ASP A 1 155 ? -9.039 -7.256 -2.431 1.00 88.56 155 ASP A CA 1
ATOM 1200 C C . ASP A 1 155 ? -8.987 -7.540 -0.922 1.00 88.56 155 ASP A C 1
ATOM 1202 O O . ASP A 1 155 ? -9.995 -7.950 -0.349 1.00 88.56 155 ASP A O 1
ATOM 1206 N N . TYR A 1 156 ? -7.862 -7.261 -0.256 1.00 87.81 156 TYR A N 1
ATOM 1207 C CA . TYR A 1 156 ? -7.766 -7.326 1.203 1.00 87.81 156 TYR A CA 1
ATOM 1208 C C . TYR A 1 156 ? -8.669 -6.289 1.883 1.00 87.81 156 TYR A C 1
ATOM 1210 O O . TYR A 1 156 ? -9.470 -6.651 2.740 1.00 87.81 156 TYR A O 1
ATOM 1218 N N . VAL A 1 157 ? -8.623 -5.021 1.460 1.00 87.88 157 VAL A N 1
ATOM 1219 C CA . VAL A 1 157 ? -9.501 -3.963 1.989 1.00 87.88 157 VAL A CA 1
ATOM 1220 C C . VAL A 1 157 ? -10.968 -4.330 1.789 1.00 87.88 157 VAL A C 1
ATOM 1222 O O . VAL A 1 157 ? -11.755 -4.218 2.721 1.00 87.88 157 VAL A O 1
ATOM 1225 N N . ARG A 1 158 ? -11.337 -4.870 0.621 1.00 88.06 158 ARG A N 1
ATOM 1226 C CA . ARG A 1 158 ? -12.698 -5.363 0.367 1.00 88.06 158 ARG A CA 1
ATOM 1227 C C . ARG A 1 158 ? -13.118 -6.467 1.342 1.00 88.06 158 ARG A C 1
ATOM 1229 O O . ARG A 1 158 ? -14.267 -6.480 1.772 1.00 88.06 158 ARG A O 1
ATOM 1236 N N . LYS A 1 159 ? -12.215 -7.391 1.681 1.00 87.62 159 LYS A N 1
ATOM 1237 C CA . LYS A 1 159 ? -12.483 -8.464 2.655 1.00 87.62 159 LYS A CA 1
ATOM 1238 C C . LYS A 1 159 ? -12.623 -7.929 4.080 1.00 87.62 159 LYS A C 1
ATOM 1240 O O . LYS A 1 159 ? -13.496 -8.383 4.813 1.00 87.62 159 LYS A O 1
ATOM 1245 N N . VAL A 1 160 ? -11.777 -6.976 4.469 1.00 85.94 160 VAL A N 1
ATOM 1246 C CA . VAL A 1 160 ? -11.830 -6.347 5.797 1.00 85.94 160 VAL A CA 1
ATOM 1247 C C . VAL A 1 160 ? -13.113 -5.544 5.960 1.00 85.94 160 VAL A C 1
ATOM 1249 O O . VAL A 1 160 ? -13.834 -5.724 6.937 1.00 85.94 160 VAL A O 1
ATOM 1252 N N . GLU A 1 161 ? -13.418 -4.694 4.987 1.00 85.50 161 GLU A N 1
ATOM 1253 C CA . GLU A 1 161 ? -14.528 -3.756 5.075 1.00 85.50 161 GLU A CA 1
ATOM 1254 C C . GLU A 1 161 ? -15.903 -4.424 4.937 1.00 85.50 161 GLU A C 1
ATOM 1256 O O . GLU A 1 161 ? -16.885 -3.945 5.509 1.00 85.50 161 GLU A O 1
ATOM 1261 N N . GLY A 1 162 ? -15.967 -5.554 4.227 1.00 80.31 162 GLY A N 1
ATOM 1262 C CA . GLY A 1 162 ? -17.196 -6.315 4.031 1.00 80.31 162 GLY A CA 1
ATOM 1263 C C . GLY A 1 162 ? -18.283 -5.515 3.303 1.00 80.31 162 GLY A C 1
ATOM 1264 O O . GLY A 1 162 ? -18.009 -4.532 2.616 1.00 80.31 162 GLY A O 1
ATOM 1265 N N . SER A 1 163 ? -19.539 -5.955 3.435 1.00 66.44 163 SER A N 1
ATOM 1266 C CA . SER A 1 163 ? -20.689 -5.283 2.804 1.00 66.44 163 SER A CA 1
ATOM 1267 C C . SER A 1 163 ? -21.249 -4.119 3.629 1.00 66.44 163 SER A C 1
ATOM 1269 O O . SER A 1 163 ? -21.927 -3.260 3.070 1.00 66.44 163 SER A O 1
ATOM 1271 N N . TYR A 1 164 ? -20.996 -4.102 4.940 1.00 65.50 164 TYR A N 1
ATOM 1272 C CA . TYR A 1 164 ? -21.621 -3.164 5.880 1.00 65.50 164 TYR A CA 1
ATOM 1273 C C . TYR A 1 164 ? -20.711 -1.986 6.266 1.00 65.50 164 TYR A C 1
ATOM 1275 O O . TYR A 1 164 ? -21.180 -1.035 6.880 1.00 65.50 164 TYR A O 1
ATOM 1283 N N . GLY A 1 165 ? -19.442 -1.999 5.839 1.00 80.19 165 GLY A N 1
ATOM 1284 C CA . GLY A 1 165 ? -18.496 -0.907 6.050 1.00 80.19 165 GLY A CA 1
ATOM 1285 C C . GLY A 1 165 ? -17.876 -0.942 7.442 1.00 80.19 165 GLY A C 1
ATOM 1286 O O . GLY A 1 165 ? -18.482 -0.527 8.408 1.00 80.19 165 GLY A O 1
ATOM 1287 N N . TYR A 1 166 ? -16.639 -1.388 7.577 1.00 86.19 166 TYR A N 1
ATOM 1288 C CA . TYR A 1 166 ? -15.971 -1.491 8.877 1.00 86.19 166 TYR A CA 1
ATOM 1289 C C . TYR A 1 166 ? -15.624 -0.129 9.524 1.00 86.19 166 TYR A C 1
ATOM 1291 O O . TYR A 1 166 ? -15.698 0.030 10.739 1.00 86.19 166 TYR A O 1
ATOM 1299 N N . LEU A 1 167 ? -15.284 0.896 8.733 1.00 88.31 167 LEU A N 1
ATOM 1300 C CA . LEU A 1 167 ? -14.705 2.141 9.269 1.00 88.31 167 LEU A CA 1
ATOM 1301 C C . LEU A 1 167 ? -15.713 3.012 10.016 1.00 88.31 167 LEU A C 1
ATOM 1303 O O . LEU A 1 167 ? -15.322 3.787 10.886 1.00 88.31 167 LEU A O 1
ATOM 1307 N N . HIS A 1 168 ? -17.000 2.922 9.676 1.00 87.69 168 HIS A N 1
ATOM 1308 C CA . HIS A 1 168 ? -18.010 3.737 10.347 1.00 87.69 168 HIS A CA 1
ATOM 1309 C C . HIS A 1 168 ? -18.252 3.288 11.796 1.00 87.69 168 HIS A C 1
ATOM 1311 O O . HIS A 1 168 ? -18.616 4.126 12.617 1.00 87.69 168 HIS A O 1
ATOM 1317 N N . LEU A 1 169 ? -18.006 2.011 12.115 1.00 87.81 169 LEU A N 1
ATOM 1318 C CA . LEU A 1 169 ? -18.085 1.493 13.484 1.00 87.81 169 LEU A CA 1
ATOM 1319 C C . LEU A 1 169 ? -17.015 2.130 14.374 1.00 87.81 169 LEU A C 1
ATOM 1321 O O . LEU A 1 169 ? -17.265 2.403 15.537 1.00 87.81 169 LEU A O 1
ATOM 1325 N N . LEU A 1 170 ? -15.853 2.468 13.809 1.00 88.88 170 LEU A N 1
ATOM 1326 C CA . LEU A 1 170 ? -14.737 3.101 14.520 1.00 88.88 170 LEU A CA 1
ATOM 1327 C C . LEU A 1 170 ? -14.938 4.608 14.766 1.00 88.88 170 LEU A C 1
ATOM 1329 O O . LEU A 1 170 ? -14.077 5.259 15.356 1.00 88.88 170 LEU A O 1
ATOM 1333 N N . GLN A 1 171 ? -16.062 5.192 14.341 1.00 87.56 171 GLN A N 1
ATOM 1334 C CA . GLN A 1 171 ? -16.338 6.622 14.493 1.00 87.56 171 GLN A CA 1
ATOM 1335 C C . GLN A 1 171 ? -16.261 7.142 15.950 1.00 87.56 171 GLN A C 1
ATOM 1337 O O . GLN A 1 171 ? -15.757 8.251 16.130 1.00 87.56 171 GLN A O 1
ATOM 1342 N N . PRO A 1 172 ? -16.669 6.397 16.999 1.00 87.00 172 PRO A N 1
ATOM 1343 C CA . PRO A 1 172 ? -16.547 6.856 18.386 1.00 87.00 172 PRO A CA 1
ATOM 1344 C C . PRO A 1 172 ? -15.102 7.135 18.838 1.00 87.00 172 PRO A C 1
ATOM 1346 O O . PRO A 1 172 ? -14.886 8.006 19.680 1.00 87.00 172 PRO A O 1
ATOM 1349 N N . LEU A 1 173 ? -14.095 6.485 18.233 1.00 86.31 173 LEU A N 1
ATOM 1350 C CA . LEU A 1 173 ? -12.673 6.708 18.552 1.00 86.31 173 LEU A CA 1
ATOM 1351 C C . LEU A 1 173 ? -12.196 8.131 18.219 1.00 86.31 173 LEU A C 1
ATOM 1353 O O . LEU A 1 173 ? -11.183 8.584 18.750 1.00 86.31 173 LEU A O 1
ATOM 1357 N N . GLN A 1 174 ? -12.951 8.871 17.401 1.00 88.12 174 GLN A N 1
ATOM 1358 C CA . GLN A 1 174 ? -12.698 10.283 17.104 1.00 88.12 174 GLN A CA 1
ATOM 1359 C C . GLN A 1 174 ? -12.687 11.178 18.350 1.00 88.12 174 GLN A C 1
ATOM 1361 O O . GLN A 1 174 ? -12.114 12.266 18.308 1.00 88.12 174 GLN A O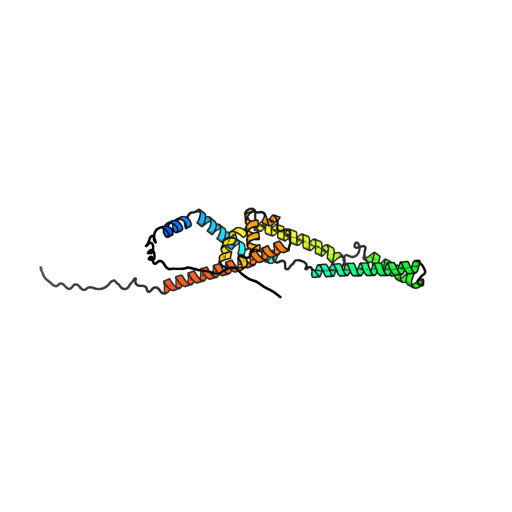 1
ATOM 1366 N N . GLN A 1 175 ? -13.331 10.760 19.443 1.00 87.19 175 GLN A N 1
ATOM 1367 C CA . GLN A 1 175 ? -13.358 11.528 20.690 1.00 87.19 175 GLN A CA 1
ATOM 1368 C C . GLN A 1 175 ? -12.015 11.482 21.425 1.00 87.19 175 GLN A C 1
ATOM 1370 O O . GLN A 1 175 ? -11.642 12.455 22.072 1.00 87.19 175 GLN A O 1
ATOM 1375 N N . LEU A 1 176 ? -11.280 10.372 21.307 1.00 86.62 176 LEU A N 1
ATOM 1376 C CA . LEU A 1 176 ? -10.010 10.179 22.006 1.00 86.62 176 LEU A CA 1
ATOM 1377 C C . LEU A 1 176 ? -8.844 10.812 21.256 1.00 86.62 176 LEU A C 1
ATOM 1379 O O . LEU A 1 176 ? -7.869 11.236 21.871 1.00 86.62 176 LEU A O 1
ATOM 1383 N N . ASN A 1 177 ? -8.934 10.865 19.928 1.00 87.88 177 ASN A N 1
ATOM 1384 C CA . ASN A 1 177 ? -7.846 11.348 19.104 1.00 87.88 177 ASN A CA 1
ATOM 1385 C C . ASN A 1 177 ? -8.347 12.332 18.028 1.00 87.88 177 ASN A C 1
ATOM 1387 O O . ASN A 1 177 ? -9.062 11.936 17.099 1.00 87.88 177 ASN A O 1
ATOM 1391 N N . PRO A 1 178 ? -7.946 13.618 18.110 1.00 86.19 178 PRO A N 1
ATOM 1392 C CA . PRO A 1 178 ? -8.432 14.664 17.214 1.00 86.19 178 PRO A CA 1
ATOM 1393 C C . PRO A 1 178 ? -7.957 14.488 15.767 1.00 86.19 178 PRO A C 1
ATOM 1395 O O . PRO A 1 178 ? -8.569 15.042 14.852 1.00 86.19 178 PRO A O 1
ATOM 1398 N N . ASN A 1 179 ? -6.909 13.697 15.507 1.00 86.25 179 ASN A N 1
ATOM 1399 C CA . ASN A 1 179 ? -6.451 13.450 14.140 1.00 86.25 179 ASN A CA 1
ATOM 1400 C C . ASN A 1 179 ? -7.509 12.727 13.297 1.00 86.25 179 ASN A C 1
ATOM 1402 O O . ASN A 1 179 ? -7.620 13.007 12.105 1.00 86.25 179 ASN A O 1
ATOM 1406 N N . LEU A 1 180 ? -8.341 11.877 13.905 1.00 85.88 180 LEU A N 1
ATOM 1407 C CA . LEU A 1 180 ? -9.428 11.165 13.222 1.00 85.88 180 LEU A CA 1
ATOM 1408 C C . LEU A 1 180 ? -10.597 12.081 12.819 1.00 85.88 180 LEU A C 1
ATOM 1410 O O . LEU A 1 180 ? -11.405 11.699 11.974 1.00 85.88 180 LEU A O 1
ATOM 1414 N N . GLN A 1 181 ? -10.680 13.296 13.373 1.00 87.06 181 GLN A N 1
ATOM 1415 C CA . GLN A 1 181 ? -11.733 14.271 13.058 1.00 87.06 181 GLN A CA 1
ATOM 1416 C C . GLN A 1 181 ? -11.463 15.067 11.775 1.00 87.06 181 GLN A C 1
ATOM 1418 O O . GLN A 1 181 ? -12.294 15.872 11.344 1.00 87.06 181 GLN A O 1
ATOM 1423 N N . ARG A 1 182 ? -10.303 14.868 11.140 1.00 91.12 182 ARG A N 1
ATOM 1424 C CA . ARG A 1 182 ? -9.953 15.577 9.908 1.00 91.12 182 ARG A CA 1
ATOM 1425 C C . ARG A 1 182 ? -10.976 15.282 8.802 1.00 91.12 182 ARG A C 1
ATOM 1427 O O . ARG A 1 182 ? -11.451 14.159 8.633 1.00 91.12 182 ARG A O 1
ATOM 1434 N N . HIS A 1 183 ? -11.295 16.301 8.000 1.00 88.19 183 HIS A N 1
ATOM 1435 C CA . HIS A 1 183 ? -12.373 16.249 6.999 1.00 88.19 183 HIS A CA 1
ATOM 1436 C C . HIS A 1 183 ? -12.258 15.058 6.029 1.00 88.19 183 HIS A C 1
ATOM 1438 O O . HIS A 1 183 ? -13.256 14.445 5.647 1.00 88.19 183 HIS A O 1
ATOM 1444 N N . TYR A 1 184 ? -11.039 14.709 5.624 1.00 88.06 184 TYR A N 1
ATOM 1445 C CA . TYR A 1 184 ? -10.796 13.607 4.697 1.00 88.06 184 TYR A CA 1
ATOM 1446 C C . TYR A 1 184 ? -11.121 12.229 5.299 1.00 88.06 184 TYR A C 1
ATOM 1448 O O . TYR A 1 184 ? -11.636 11.372 4.581 1.00 88.06 184 TYR A O 1
ATOM 1456 N N . PHE A 1 185 ? -10.920 12.034 6.606 1.00 89.06 185 PHE A N 1
ATOM 1457 C CA . PHE A 1 185 ? -11.313 10.811 7.308 1.00 89.06 185 PHE A CA 1
ATOM 1458 C C . PHE A 1 185 ? -12.827 10.727 7.486 1.00 89.06 185 PHE A C 1
ATOM 1460 O O . PHE A 1 185 ? -13.411 9.680 7.229 1.00 89.06 185 PHE A O 1
ATOM 1467 N N . ASN A 1 186 ? -13.496 11.842 7.785 1.00 88.69 186 ASN A N 1
ATOM 1468 C CA . ASN A 1 186 ? -14.962 11.876 7.825 1.00 88.69 186 ASN A CA 1
ATOM 1469 C C . ASN A 1 186 ? -15.581 11.531 6.465 1.00 88.69 186 ASN A C 1
ATOM 1471 O O . ASN A 1 186 ? -16.546 10.766 6.384 1.00 88.69 186 ASN A O 1
ATOM 1475 N N . LYS A 1 187 ? -14.987 12.031 5.373 1.00 89.69 187 LYS A N 1
ATOM 1476 C CA . LYS A 1 187 ? -15.370 11.626 4.018 1.00 89.69 187 LYS A CA 1
ATOM 1477 C C . LYS A 1 187 ? -15.178 10.120 3.826 1.00 89.69 187 LYS A C 1
ATOM 1479 O O . LYS A 1 187 ? -16.087 9.471 3.314 1.00 89.69 187 LYS A O 1
ATOM 1484 N N . LEU A 1 188 ? -14.057 9.558 4.275 1.00 89.00 188 LEU A N 1
ATOM 1485 C CA . LEU A 1 188 ? -13.781 8.122 4.205 1.00 89.00 188 LEU A CA 1
ATOM 1486 C C . LEU A 1 188 ? -14.828 7.292 4.973 1.00 89.00 188 LEU A C 1
ATOM 1488 O O . LEU A 1 188 ? -15.413 6.374 4.401 1.00 89.00 188 LEU A O 1
ATOM 1492 N N . CYS A 1 189 ? -15.165 7.681 6.205 1.00 88.94 189 CYS A N 1
ATOM 1493 C CA . CYS A 1 189 ? -16.215 7.043 7.004 1.00 88.94 189 CYS A CA 1
ATOM 1494 C C . CYS A 1 189 ? -17.591 7.140 6.329 1.00 88.94 189 CYS A C 1
ATOM 1496 O O . CYS A 1 189 ? -18.350 6.172 6.318 1.00 88.94 189 CYS A O 1
ATOM 1498 N N . SER A 1 190 ? -17.908 8.276 5.698 1.00 88.88 190 SER A N 1
ATOM 1499 C CA . SER A 1 190 ? -19.169 8.446 4.963 1.00 88.88 190 SER A CA 1
ATOM 1500 C C . SER A 1 190 ? -19.275 7.526 3.739 1.00 88.88 190 SER A C 1
ATOM 1502 O O . SER A 1 190 ? -20.370 7.082 3.390 1.00 88.88 190 SER A O 1
ATOM 1504 N N . LEU A 1 191 ? -18.145 7.218 3.094 1.00 88.25 191 LEU A N 1
ATOM 1505 C CA . LEU A 1 191 ? -18.074 6.269 1.983 1.00 88.25 191 LEU A CA 1
ATOM 1506 C C . LEU A 1 191 ? -18.161 4.824 2.473 1.00 88.25 191 LEU A C 1
ATOM 1508 O O . LEU A 1 191 ? -18.820 4.009 1.824 1.00 88.25 191 LEU A O 1
ATOM 1512 N N . SER A 1 192 ? -17.552 4.535 3.628 1.00 89.00 192 SER A N 1
ATOM 1513 C CA . SER A 1 192 ? -17.656 3.241 4.307 1.00 89.00 192 SER A CA 1
ATOM 1514 C C . SER A 1 192 ? -19.102 2.930 4.680 1.00 89.00 192 SER A C 1
ATOM 1516 O O . SER A 1 192 ? -19.620 1.885 4.301 1.00 89.00 192 SER A O 1
ATOM 1518 N N . ARG A 1 193 ? -19.814 3.892 5.287 1.00 86.94 193 ARG A N 1
ATOM 1519 C CA . ARG A 1 193 ? -21.238 3.762 5.645 1.00 86.94 193 ARG A CA 1
ATOM 1520 C C . ARG A 1 193 ? -22.136 3.453 4.441 1.00 86.94 193 ARG A C 1
ATOM 1522 O O . ARG A 1 193 ? -23.164 2.807 4.584 1.00 86.94 193 ARG A O 1
ATOM 1529 N N . LYS A 1 194 ? -21.766 3.922 3.246 1.00 86.75 194 LYS A N 1
ATOM 1530 C CA . LYS A 1 194 ? -22.503 3.648 2.000 1.00 86.75 194 LYS A CA 1
ATOM 1531 C C . LYS A 1 194 ? -22.135 2.301 1.362 1.00 86.75 194 LYS A C 1
ATOM 1533 O O . LYS A 1 194 ? -22.694 1.974 0.321 1.00 86.75 194 LYS A O 1
ATOM 1538 N N . GLY A 1 195 ? -21.162 1.563 1.905 1.00 82.31 195 GLY A N 1
ATOM 1539 C CA . GLY A 1 195 ? -20.626 0.334 1.305 1.00 82.31 195 GLY A CA 1
ATOM 1540 C C . GLY A 1 195 ? -19.888 0.567 -0.021 1.00 82.31 195 GLY A C 1
ATOM 1541 O O . GLY A 1 195 ? -19.623 -0.370 -0.771 1.00 82.31 195 GLY A O 1
ATOM 1542 N N . LEU A 1 196 ? -19.563 1.823 -0.352 1.00 82.69 196 LEU A N 1
ATOM 1543 C CA . LEU A 1 196 ? -18.941 2.196 -1.628 1.00 82.69 196 LEU A CA 1
ATOM 1544 C C . LEU A 1 196 ? -17.421 2.328 -1.528 1.00 82.69 196 LEU A C 1
ATOM 1546 O O . LEU A 1 196 ? -16.754 2.511 -2.550 1.00 82.69 196 LEU A O 1
ATOM 1550 N N . LEU A 1 197 ? -16.858 2.227 -0.323 1.00 84.12 197 LEU A N 1
ATOM 1551 C CA . LEU A 1 197 ? -15.450 2.514 -0.094 1.00 84.12 197 LEU A CA 1
ATOM 1552 C C . LEU A 1 197 ? -14.531 1.544 -0.852 1.00 84.12 197 LEU A C 1
ATOM 1554 O O . LEU A 1 197 ? -13.706 1.988 -1.650 1.00 84.12 197 LEU A O 1
ATOM 1558 N N . ALA A 1 198 ? -14.770 0.234 -0.759 1.00 78.69 198 ALA A N 1
ATOM 1559 C CA . ALA A 1 198 ? -14.022 -0.776 -1.516 1.00 78.69 198 ALA A CA 1
ATOM 1560 C C . ALA A 1 198 ? -14.150 -0.652 -3.054 1.00 78.69 198 ALA A C 1
ATOM 1562 O O . ALA A 1 198 ? -13.358 -1.239 -3.799 1.00 78.69 198 ALA A O 1
ATOM 1563 N N . ARG A 1 199 ? -15.153 0.083 -3.559 1.00 79.25 199 ARG A N 1
ATOM 1564 C CA . ARG A 1 199 ? -15.306 0.399 -4.990 1.00 79.25 199 ARG A CA 1
ATOM 1565 C C . ARG A 1 199 ? -14.563 1.680 -5.374 1.00 79.25 199 ARG A C 1
ATOM 1567 O O . ARG A 1 199 ? -14.061 1.767 -6.491 1.00 79.25 199 ARG A O 1
ATOM 1574 N N . GLN A 1 200 ? -14.499 2.658 -4.472 1.00 80.50 200 GLN A N 1
ATOM 1575 C CA . GLN A 1 200 ? -13.921 3.979 -4.722 1.00 80.50 200 GLN A CA 1
ATOM 1576 C C . GLN A 1 200 ? -12.427 4.082 -4.361 1.00 80.50 200 GLN A C 1
ATOM 1578 O O . GLN A 1 200 ? -11.734 4.982 -4.844 1.00 80.50 200 GLN A O 1
ATOM 1583 N N . ILE A 1 201 ? -11.890 3.145 -3.572 1.00 80.81 201 ILE A N 1
ATOM 1584 C CA . ILE A 1 201 ? -10.443 2.987 -3.371 1.00 80.81 201 ILE A CA 1
ATOM 1585 C C . ILE A 1 201 ? -9.845 2.323 -4.622 1.00 80.81 201 ILE A C 1
ATOM 1587 O O . ILE A 1 201 ? -9.609 1.119 -4.685 1.00 80.81 201 ILE A O 1
ATOM 1591 N N . SER A 1 202 ? -9.647 3.127 -5.664 1.00 73.81 202 SER A N 1
ATOM 1592 C CA . SER A 1 202 ? -8.920 2.739 -6.880 1.00 73.81 202 SER A CA 1
ATOM 1593 C C . SER A 1 202 ? -7.544 3.397 -6.984 1.00 73.81 202 SER A C 1
ATOM 1595 O O . SER A 1 202 ? -6.756 3.011 -7.842 1.00 73.81 202 SER A O 1
ATOM 1597 N N . SER A 1 203 ? -7.278 4.409 -6.153 1.00 81.81 203 SER A N 1
ATOM 1598 C CA . SER A 1 203 ? -6.008 5.130 -6.107 1.00 81.81 203 SER A CA 1
ATOM 1599 C C . SER A 1 203 ? -5.184 4.686 -4.907 1.00 81.81 203 SER A C 1
ATOM 1601 O O . SER A 1 203 ? -5.714 4.485 -3.811 1.00 81.81 203 SER A O 1
ATOM 1603 N N . LEU A 1 204 ? -3.869 4.624 -5.108 1.00 82.25 204 LEU A N 1
ATOM 1604 C CA . LEU A 1 204 ? -2.896 4.399 -4.045 1.00 82.25 204 LEU A CA 1
ATOM 1605 C C . LEU A 1 204 ? -2.951 5.474 -2.971 1.00 82.25 204 LEU A C 1
ATOM 1607 O O . LEU A 1 204 ? -2.756 5.178 -1.804 1.00 82.25 204 LEU A O 1
ATOM 1611 N N . GLU A 1 205 ? -3.278 6.706 -3.334 1.00 85.06 205 GLU A N 1
ATOM 1612 C CA . GLU A 1 205 ? -3.422 7.776 -2.354 1.00 85.06 205 GLU A CA 1
ATOM 1613 C C . GLU A 1 205 ? -4.584 7.504 -1.387 1.00 85.06 205 GLU A C 1
ATOM 1615 O O . GLU A 1 205 ? -4.421 7.592 -0.173 1.00 85.06 205 GLU A O 1
ATOM 1620 N N . ASN A 1 206 ? -5.731 7.054 -1.905 1.00 87.19 206 ASN A N 1
ATOM 1621 C CA . ASN A 1 206 ? -6.892 6.704 -1.080 1.00 87.19 206 ASN A CA 1
ATOM 1622 C C . ASN A 1 206 ? -6.607 5.488 -0.187 1.00 87.19 206 ASN A C 1
ATOM 1624 O O . ASN A 1 206 ? -7.067 5.422 0.949 1.00 87.19 206 ASN A O 1
ATOM 1628 N N . LEU A 1 207 ? -5.835 4.531 -0.698 1.00 87.38 207 LEU A N 1
ATOM 1629 C CA . LEU A 1 207 ? -5.404 3.349 0.042 1.00 87.38 207 LEU A CA 1
ATOM 1630 C C . LEU A 1 207 ? -4.409 3.717 1.157 1.00 87.38 207 LEU A C 1
ATOM 1632 O O . LEU A 1 207 ? -4.427 3.119 2.229 1.00 87.38 207 LEU A O 1
ATOM 1636 N N . ARG A 1 208 ? -3.573 4.737 0.927 1.00 88.06 208 ARG A N 1
ATOM 1637 C CA . ARG A 1 208 ? -2.637 5.275 1.921 1.00 88.06 208 ARG A CA 1
ATOM 1638 C C . ARG A 1 208 ? -3.400 5.966 3.034 1.00 88.06 208 ARG A C 1
ATOM 1640 O O . ARG A 1 208 ? -3.128 5.722 4.201 1.00 88.06 208 ARG A O 1
ATOM 1647 N N . LEU A 1 209 ? -4.383 6.776 2.651 1.00 89.81 209 LEU A N 1
ATOM 1648 C CA . LEU A 1 209 ? -5.283 7.451 3.574 1.00 89.81 209 LEU A CA 1
ATOM 1649 C C . LEU A 1 209 ? -6.049 6.452 4.448 1.00 89.81 209 LEU A C 1
ATOM 1651 O O . LEU A 1 209 ? -6.208 6.665 5.643 1.00 89.81 209 LEU A O 1
ATOM 1655 N N . TYR A 1 210 ? -6.494 5.345 3.850 1.00 90.31 210 TYR A N 1
ATOM 1656 C CA . TYR A 1 210 ? -7.141 4.244 4.557 1.00 90.31 210 TYR A CA 1
ATOM 1657 C C . TYR A 1 210 ? -6.207 3.583 5.577 1.00 90.31 210 TYR A C 1
ATOM 1659 O O . TYR A 1 210 ? -6.599 3.359 6.719 1.00 90.31 210 TYR A O 1
ATOM 1667 N N . TYR A 1 211 ? -4.961 3.306 5.188 1.00 90.50 211 TYR A N 1
ATOM 1668 C CA . TYR A 1 211 ? -3.957 2.771 6.106 1.00 90.50 211 TYR A CA 1
ATOM 1669 C C . TYR A 1 211 ? -3.657 3.730 7.265 1.00 90.50 211 TYR A C 1
ATOM 1671 O O . TYR A 1 211 ? -3.633 3.309 8.418 1.00 90.50 211 TYR A O 1
ATOM 1679 N N . GLU A 1 212 ? -3.477 5.019 6.973 1.00 90.81 212 GLU A N 1
ATOM 1680 C CA . GLU A 1 212 ? -3.230 6.049 7.986 1.00 90.81 212 GLU A CA 1
ATOM 1681 C C . GLU A 1 212 ? -4.405 6.171 8.965 1.00 90.81 212 GLU A C 1
ATOM 1683 O O . GLU A 1 212 ? -4.188 6.245 10.171 1.00 90.81 212 GLU A O 1
ATOM 1688 N N . PHE A 1 213 ? -5.646 6.096 8.4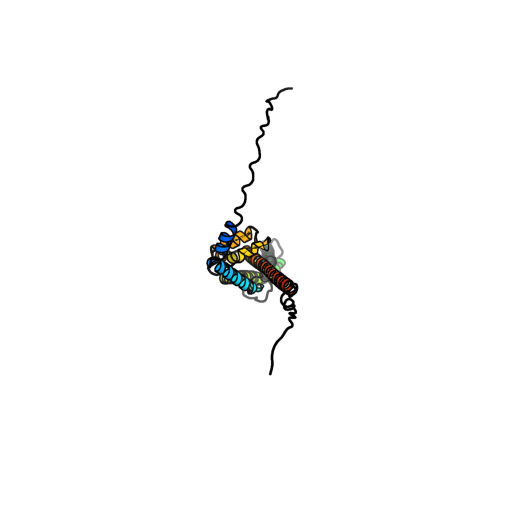68 1.00 91.62 213 PHE A N 1
ATOM 1689 C CA . PHE A 1 213 ? -6.841 6.060 9.313 1.00 91.62 213 PHE A CA 1
ATOM 1690 C C . PHE A 1 213 ? -6.813 4.882 10.292 1.00 91.62 213 PHE A C 1
ATOM 1692 O O . PHE A 1 213 ? -7.055 5.073 11.480 1.00 91.62 213 PHE A O 1
ATOM 1699 N N . LEU A 1 214 ? -6.516 3.671 9.807 1.00 91.25 214 LEU A N 1
ATOM 1700 C CA . LEU A 1 214 ? -6.472 2.478 10.655 1.00 91.25 214 LEU A CA 1
ATOM 1701 C C . LEU A 1 214 ? -5.363 2.555 11.704 1.00 91.25 214 LEU A C 1
ATOM 1703 O O . LEU A 1 214 ? -5.573 2.137 12.837 1.00 91.25 214 LEU A O 1
ATOM 1707 N N . LEU A 1 215 ? -4.205 3.112 11.348 1.00 92.06 215 LEU A N 1
ATOM 1708 C CA . LEU A 1 215 ? -3.096 3.294 12.282 1.00 92.06 215 LEU A CA 1
ATOM 1709 C C . LEU A 1 215 ? -3.461 4.281 13.396 1.00 92.06 215 LEU A C 1
ATOM 1711 O O . LEU A 1 215 ? -3.216 4.011 14.572 1.00 92.06 215 LEU A O 1
ATOM 1715 N N . GLU A 1 216 ? -4.102 5.391 13.038 1.00 92.00 216 GLU A N 1
ATOM 1716 C CA . GLU A 1 216 ? -4.553 6.388 14.007 1.00 92.00 216 GLU A CA 1
ATOM 1717 C C . GLU A 1 216 ? -5.687 5.850 14.892 1.00 92.00 216 GLU A C 1
ATOM 1719 O O . GLU A 1 216 ? -5.711 6.103 16.098 1.00 92.00 216 GLU A O 1
ATOM 1724 N N . ALA A 1 217 ? -6.597 5.060 14.313 1.00 91.88 217 ALA A N 1
ATOM 1725 C CA . ALA A 1 217 ? -7.648 4.359 15.044 1.00 91.88 217 ALA A CA 1
ATOM 1726 C C . ALA A 1 217 ? -7.066 3.331 16.023 1.00 91.88 217 ALA A C 1
ATOM 1728 O O . ALA A 1 217 ? -7.540 3.239 17.153 1.00 91.88 217 ALA A O 1
ATOM 1729 N N . ASN A 1 218 ? -6.019 2.601 15.627 1.00 92.25 218 ASN A N 1
ATOM 1730 C CA . ASN A 1 218 ? -5.354 1.639 16.501 1.00 92.25 218 ASN A CA 1
ATOM 1731 C C . ASN A 1 218 ? -4.696 2.346 17.691 1.00 92.25 218 ASN A C 1
ATOM 1733 O O . ASN A 1 218 ? -4.885 1.953 18.838 1.00 92.25 218 ASN A O 1
ATOM 1737 N N . ASN A 1 219 ? -4.003 3.459 17.437 1.00 92.12 219 ASN A N 1
ATOM 1738 C CA . ASN A 1 219 ? -3.435 4.284 18.500 1.00 92.12 219 ASN A CA 1
ATOM 1739 C C . ASN A 1 219 ? -4.525 4.821 19.450 1.00 92.12 219 ASN A C 1
ATOM 1741 O O . ASN A 1 219 ? -4.384 4.760 20.669 1.00 92.12 219 ASN A O 1
ATOM 1745 N N . ALA A 1 220 ? -5.657 5.281 18.907 1.00 91.94 220 ALA A N 1
ATOM 1746 C CA . ALA A 1 220 ? -6.798 5.699 19.719 1.00 91.94 220 ALA A CA 1
ATOM 1747 C C . ALA A 1 220 ? -7.367 4.547 20.569 1.00 91.94 220 ALA A C 1
ATOM 1749 O O . ALA A 1 220 ? -7.755 4.775 21.716 1.00 91.94 220 ALA A O 1
ATOM 1750 N N . ASN A 1 221 ? -7.387 3.316 20.046 1.00 91.75 221 ASN A N 1
ATOM 1751 C CA . ASN A 1 221 ? -7.832 2.145 20.800 1.00 91.75 221 ASN A CA 1
ATOM 1752 C C . ASN A 1 221 ? -6.872 1.804 21.954 1.00 91.75 221 ASN A C 1
ATOM 1754 O O . ASN A 1 221 ? -7.323 1.574 23.072 1.00 91.75 221 ASN A O 1
ATOM 1758 N N . LEU A 1 222 ? -5.558 1.895 21.738 1.00 92.19 222 LEU A N 1
ATOM 1759 C CA . LEU A 1 222 ? -4.569 1.709 22.808 1.00 92.19 222 LEU A CA 1
ATOM 1760 C C . LEU A 1 222 ? -4.738 2.739 23.934 1.00 92.19 222 LEU A C 1
ATOM 1762 O O . LEU A 1 222 ? -4.673 2.398 25.114 1.00 92.19 222 LEU A O 1
ATOM 1766 N N . ILE A 1 223 ? -5.001 4.005 23.590 1.00 92.31 223 ILE A N 1
ATOM 1767 C CA . ILE A 1 223 ? -5.284 5.049 24.588 1.00 92.31 223 ILE A CA 1
ATOM 1768 C C . ILE A 1 223 ? -6.552 4.698 25.380 1.00 92.31 223 ILE A C 1
ATOM 1770 O O . ILE A 1 223 ? -6.564 4.830 26.605 1.00 92.31 223 ILE A O 1
ATOM 1774 N N . ARG A 1 224 ? -7.606 4.217 24.706 1.00 92.31 224 ARG A N 1
ATOM 1775 C CA . ARG A 1 224 ? -8.853 3.770 25.350 1.00 92.31 224 ARG A CA 1
ATOM 1776 C C . ARG A 1 224 ? -8.592 2.662 26.369 1.00 92.31 224 ARG A C 1
ATOM 1778 O O . ARG A 1 224 ? -9.099 2.736 27.484 1.00 92.31 224 ARG A O 1
ATOM 1785 N N . GLU A 1 225 ? -7.811 1.653 26.003 1.00 91.94 225 GLU A N 1
ATOM 1786 C CA . GLU A 1 225 ? -7.471 0.530 26.885 1.00 91.94 225 GLU A CA 1
ATOM 1787 C C . GLU A 1 225 ? -6.662 0.984 28.102 1.00 91.94 225 GLU A C 1
ATOM 1789 O O . GLU A 1 225 ? -6.979 0.613 29.231 1.00 91.94 225 GLU A O 1
ATOM 1794 N N . GLN A 1 226 ? -5.684 1.873 27.908 1.00 93.00 226 GLN A N 1
ATOM 1795 C CA . GLN A 1 226 ? -4.921 2.451 29.016 1.00 93.00 226 GLN A CA 1
ATOM 1796 C C . GLN A 1 226 ? -5.798 3.259 29.979 1.00 93.00 226 GLN A C 1
ATOM 1798 O O . GLN A 1 226 ? -5.564 3.231 31.188 1.00 93.00 226 GLN A O 1
ATOM 1803 N N . LEU A 1 227 ? -6.793 3.988 29.466 1.00 92.88 227 LEU A N 1
ATOM 1804 C CA . LEU A 1 227 ? -7.752 4.712 30.303 1.00 92.88 227 LEU A CA 1
ATOM 1805 C C . LEU A 1 227 ? -8.621 3.742 31.111 1.00 92.88 227 LEU A C 1
ATOM 1807 O O . LEU A 1 227 ? -8.724 3.914 32.324 1.00 92.88 227 LEU A O 1
ATOM 1811 N N . LYS A 1 228 ? -9.146 2.680 30.480 1.00 91.69 228 LYS A N 1
ATOM 1812 C CA . LYS A 1 228 ? -9.910 1.625 31.171 1.00 91.69 228 LYS A CA 1
ATOM 1813 C C . LYS A 1 228 ? -9.102 0.999 32.319 1.00 91.69 228 LYS A C 1
ATOM 1815 O O . LYS A 1 228 ? -9.620 0.863 33.422 1.00 91.69 228 LYS A O 1
ATOM 1820 N N . LEU A 1 229 ? -7.826 0.677 32.087 1.00 93.81 229 LEU A N 1
ATOM 1821 C CA . LEU A 1 229 ? -6.943 0.109 33.115 1.00 93.81 229 LEU A CA 1
ATOM 1822 C C . LEU A 1 229 ? -6.684 1.084 34.272 1.00 93.81 229 LEU A C 1
ATOM 1824 O O . LEU A 1 229 ? -6.697 0.686 35.434 1.00 93.81 229 LEU A O 1
ATOM 1828 N N . LYS A 1 230 ? -6.474 2.373 33.982 1.00 94.00 230 LYS A N 1
ATOM 1829 C CA . LYS A 1 230 ? -6.292 3.399 35.025 1.00 94.00 230 LYS A CA 1
ATOM 1830 C C . LYS A 1 230 ? -7.536 3.567 35.890 1.00 94.00 230 LYS A C 1
ATOM 1832 O O . LYS A 1 230 ? -7.405 3.709 37.101 1.00 94.00 230 LYS A O 1
ATOM 1837 N N . GLU A 1 231 ? -8.721 3.538 35.286 1.00 93.62 231 GLU A N 1
ATOM 1838 C CA . GLU A 1 231 ? -9.987 3.593 36.022 1.00 93.62 231 GLU A CA 1
ATOM 1839 C C . GLU A 1 231 ? -10.187 2.362 36.913 1.00 93.62 231 GLU A C 1
ATOM 1841 O O . GLU A 1 231 ? -10.652 2.505 38.040 1.00 93.62 231 GLU A O 1
ATOM 1846 N N . GLN A 1 232 ? -9.811 1.169 36.442 1.00 92.25 232 GLN A N 1
ATOM 1847 C CA . GLN A 1 232 ? -9.854 -0.056 37.249 1.00 92.25 232 GLN A CA 1
ATOM 1848 C C . GLN A 1 232 ? -8.917 0.035 38.456 1.00 92.25 232 GLN A C 1
ATOM 1850 O O . GLN A 1 232 ? -9.370 -0.145 39.581 1.00 92.25 232 GLN A O 1
ATOM 1855 N N . MET A 1 233 ? -7.657 0.430 38.247 1.00 91.75 233 MET A N 1
ATOM 1856 C CA . MET A 1 233 ? -6.701 0.618 39.345 1.00 91.75 233 MET A CA 1
ATOM 1857 C C . MET A 1 233 ? -7.155 1.689 40.345 1.00 91.75 233 MET A C 1
ATOM 1859 O O . MET A 1 233 ? -6.925 1.544 41.540 1.00 91.75 233 MET A O 1
ATOM 1863 N N . ALA A 1 234 ? -7.800 2.765 39.880 1.00 91.75 234 ALA A N 1
ATOM 1864 C CA . ALA A 1 234 ? -8.344 3.794 40.764 1.00 91.75 234 ALA A CA 1
ATOM 1865 C C . ALA A 1 234 ? -9.487 3.251 41.635 1.00 91.75 234 ALA A C 1
ATOM 1867 O O . ALA A 1 234 ? -9.508 3.525 42.830 1.00 91.75 234 ALA A O 1
ATOM 1868 N N . ARG A 1 235 ? -10.392 2.440 41.068 1.00 89.88 235 ARG A N 1
ATOM 1869 C CA . ARG A 1 235 ? -11.476 1.791 41.827 1.00 89.88 235 ARG A CA 1
ATOM 1870 C C . ARG A 1 235 ? -10.944 0.783 42.839 1.00 89.88 235 ARG A C 1
ATOM 1872 O O . ARG A 1 235 ? -11.389 0.789 43.976 1.00 89.88 235 ARG A O 1
ATOM 1879 N N . GLU A 1 236 ? -9.969 -0.034 42.449 1.00 88.12 236 GLU A N 1
ATOM 1880 C CA . GLU A 1 236 ? -9.308 -0.976 43.362 1.00 88.12 236 GLU A CA 1
ATOM 1881 C C . GLU A 1 236 ? -8.570 -0.240 44.490 1.00 88.12 236 GLU A C 1
ATOM 1883 O O . GLU A 1 236 ? -8.608 -0.664 45.642 1.00 88.12 236 GLU A O 1
ATOM 1888 N N . ALA A 1 237 ? -7.927 0.894 44.190 1.00 88.88 237 ALA A N 1
ATOM 1889 C CA . ALA A 1 237 ? -7.290 1.732 45.201 1.00 88.88 237 ALA A CA 1
ATOM 1890 C C . ALA A 1 237 ? -8.308 2.394 46.144 1.00 88.88 237 ALA A C 1
ATOM 1892 O O . ALA A 1 237 ? -8.039 2.484 47.337 1.00 88.88 237 ALA A O 1
ATOM 1893 N N . GLU A 1 238 ? -9.465 2.835 45.639 1.00 88.31 238 GLU A N 1
ATOM 1894 C CA . GLU A 1 238 ? -10.574 3.346 46.459 1.00 88.31 238 GLU A CA 1
ATOM 1895 C C . GLU A 1 238 ? -11.167 2.253 47.359 1.00 88.31 238 GLU A C 1
ATOM 1897 O O . GLU A 1 238 ? -11.425 2.510 48.533 1.00 88.31 238 GLU A O 1
ATOM 1902 N N . GLU A 1 239 ? -11.324 1.029 46.851 1.00 84.00 239 GLU A N 1
ATOM 1903 C CA . GLU A 1 239 ? -11.811 -0.125 47.618 1.00 84.00 239 GLU A CA 1
ATOM 1904 C C . GLU A 1 239 ? -10.808 -0.563 48.698 1.00 84.00 239 GLU A C 1
ATOM 1906 O O . GLU A 1 239 ? -11.205 -0.845 49.824 1.00 84.00 239 GLU A O 1
ATOM 1911 N N . MET A 1 240 ? -9.501 -0.532 48.407 1.00 77.75 240 MET A N 1
ATOM 1912 C CA . MET A 1 240 ? -8.445 -0.795 49.397 1.00 77.75 240 MET A CA 1
ATOM 1913 C C . MET A 1 240 ? -8.245 0.348 50.407 1.00 77.75 240 MET A C 1
ATOM 1915 O O . MET A 1 240 ? -7.738 0.112 51.503 1.00 77.75 240 MET A O 1
ATOM 1919 N N . ALA A 1 241 ? -8.590 1.587 50.043 1.00 79.94 241 ALA A N 1
ATOM 1920 C CA . ALA A 1 241 ? -8.484 2.758 50.914 1.00 79.94 241 ALA A CA 1
ATOM 1921 C C . ALA A 1 241 ? -9.739 2.995 51.769 1.00 79.94 241 ALA A C 1
ATOM 1923 O O . ALA A 1 241 ? -9.679 3.796 52.704 1.00 79.94 241 ALA A O 1
ATOM 1924 N N . ALA A 1 242 ? -10.857 2.324 51.472 1.00 72.25 242 ALA A N 1
ATOM 1925 C CA . ALA A 1 242 ? -12.039 2.339 52.320 1.00 72.25 242 ALA A CA 1
ATOM 1926 C C . ALA A 1 242 ? -11.719 1.592 53.631 1.00 72.25 242 ALA A C 1
ATOM 1928 O O . ALA A 1 242 ? -11.472 0.385 53.596 1.00 72.25 242 ALA A O 1
ATOM 1929 N N . PRO A 1 243 ? -11.673 2.275 54.792 1.00 62.09 243 PRO A N 1
ATOM 1930 C CA . PRO A 1 243 ? -11.472 1.592 56.059 1.00 62.09 243 PRO A CA 1
ATOM 1931 C C . PRO A 1 243 ? -12.643 0.638 56.299 1.00 62.09 243 PRO A C 1
ATOM 1933 O O . PRO A 1 243 ? -13.799 0.988 56.062 1.00 62.09 243 PRO A O 1
ATOM 1936 N N . ASP A 1 244 ? -12.320 -0.560 56.775 1.00 57.03 244 ASP A N 1
ATOM 1937 C CA . ASP A 1 244 ? -13.261 -1.588 57.211 1.00 57.03 244 ASP A CA 1
ATOM 1938 C C . ASP A 1 244 ? -14.065 -1.078 58.428 1.00 57.03 244 ASP A C 1
ATOM 1940 O O . ASP A 1 244 ? -13.821 -1.451 59.574 1.00 57.03 244 ASP A O 1
ATOM 1944 N N . GLU A 1 245 ? -15.026 -0.173 58.210 1.00 52.28 245 GLU A N 1
ATOM 1945 C CA . GLU A 1 245 ? -16.006 0.270 59.217 1.00 52.28 245 GLU A CA 1
ATOM 1946 C C . GLU A 1 245 ? -17.109 -0.789 59.439 1.00 52.28 245 GLU A C 1
ATOM 1948 O O . GLU A 1 245 ? -18.266 -0.472 59.711 1.00 52.28 245 GLU A O 1
ATOM 1953 N N . GLY A 1 246 ? -16.760 -2.074 59.312 1.00 51.84 246 GLY A N 1
ATOM 1954 C CA . GLY A 1 246 ? -17.693 -3.197 59.370 1.00 51.84 246 GLY A CA 1
ATOM 1955 C C . GLY A 1 246 ? -17.560 -4.136 60.571 1.00 51.84 246 GLY A C 1
ATOM 1956 O O . GLY A 1 246 ? -18.443 -4.972 60.743 1.00 51.84 246 GLY A O 1
ATOM 1957 N N . VAL A 1 247 ? -16.511 -4.045 61.408 1.00 50.66 247 VAL A N 1
ATOM 1958 C CA . VAL A 1 247 ? -16.270 -5.073 62.458 1.00 50.66 247 VAL A CA 1
ATOM 1959 C C . VAL A 1 247 ? -16.103 -4.525 63.889 1.00 50.66 247 VAL A C 1
ATOM 1961 O O . VAL A 1 247 ? -16.066 -5.299 64.841 1.00 50.66 247 VAL A O 1
ATOM 1964 N N . ALA A 1 248 ? -16.106 -3.209 64.119 1.00 47.38 248 ALA A N 1
ATOM 1965 C CA . ALA A 1 248 ? -15.833 -2.637 65.451 1.00 47.38 248 ALA A CA 1
ATOM 1966 C C . ALA A 1 248 ? -17.060 -2.071 66.203 1.00 47.38 248 ALA A C 1
ATOM 1968 O O . ALA A 1 248 ? -16.921 -1.126 66.975 1.00 47.38 248 ALA A O 1
ATOM 1969 N N . ALA A 1 249 ? -18.261 -2.627 66.010 1.00 47.03 249 ALA A N 1
ATOM 1970 C CA . ALA A 1 249 ? -19.455 -2.202 66.754 1.00 47.03 249 ALA A CA 1
ATOM 1971 C C . ALA A 1 249 ? -20.326 -3.388 67.208 1.00 47.03 249 ALA A C 1
ATOM 1973 O O . ALA A 1 249 ? -21.488 -3.504 66.829 1.00 47.03 249 ALA A O 1
ATOM 1974 N N . ALA A 1 250 ? -19.766 -4.275 68.035 1.00 45.31 250 ALA A N 1
ATOM 1975 C CA . ALA A 1 250 ? -20.541 -5.262 68.792 1.00 45.31 250 ALA A CA 1
ATOM 1976 C C . ALA A 1 250 ? -19.940 -5.537 70.183 1.00 45.31 250 ALA A C 1
ATOM 1978 O O . ALA A 1 250 ? -19.686 -6.674 70.545 1.00 45.31 250 ALA A O 1
ATOM 1979 N N . GLU A 1 251 ? -19.708 -4.485 70.960 1.00 49.00 251 GLU A N 1
ATOM 1980 C CA . GLU A 1 251 ? -19.789 -4.462 72.431 1.00 49.00 251 GLU A CA 1
ATOM 1981 C C . GLU A 1 251 ? -19.757 -2.976 72.815 1.00 49.00 251 GLU A C 1
ATOM 1983 O O . GLU A 1 251 ? -18.947 -2.251 72.232 1.00 49.00 251 GLU A O 1
ATOM 1988 N N . PRO A 1 252 ? -20.622 -2.464 73.715 1.00 51.94 252 PRO A N 1
ATOM 1989 C CA . PRO A 1 252 ? -20.752 -3.003 75.074 1.00 51.94 252 PRO A CA 1
ATOM 1990 C C . PRO A 1 252 ? -22.164 -2.871 75.698 1.00 51.94 252 PRO A C 1
ATOM 1992 O O . PRO A 1 252 ? -22.972 -2.057 75.266 1.00 51.94 252 PRO A O 1
ATOM 1995 N N . ALA A 1 253 ? -22.447 -3.606 76.779 1.00 38.53 253 ALA A N 1
ATOM 1996 C CA . ALA A 1 253 ? -23.122 -3.061 77.971 1.00 38.53 253 ALA A CA 1
ATOM 1997 C C . ALA A 1 253 ? -23.341 -4.149 79.028 1.00 38.53 253 ALA A C 1
ATOM 1999 O O . ALA A 1 253 ? -24.119 -5.083 78.854 1.00 38.53 253 ALA A O 1
ATOM 2000 N N . ALA A 1 254 ? -22.684 -3.953 80.166 1.00 49.12 254 ALA A N 1
ATOM 2001 C CA . ALA A 1 254 ? -23.002 -4.589 81.426 1.00 49.12 254 ALA A CA 1
ATOM 2002 C C . ALA A 1 254 ? -24.478 -4.369 81.813 1.00 49.12 254 ALA A C 1
ATOM 2004 O O . ALA A 1 254 ? -24.965 -3.238 81.804 1.00 49.12 254 ALA A O 1
ATOM 2005 N N . GLN A 1 255 ? -25.148 -5.433 82.253 1.00 42.25 255 GLN A N 1
ATOM 2006 C CA . GLN A 1 255 ? -26.280 -5.337 83.171 1.00 42.25 255 GLN A CA 1
ATOM 2007 C C . GLN A 1 255 ? -25.936 -6.119 84.434 1.00 42.25 255 GLN A C 1
ATOM 2009 O O . GLN A 1 255 ? -25.946 -7.346 84.464 1.00 42.25 255 GLN A O 1
ATOM 2014 N N . ALA A 1 256 ? -25.602 -5.359 85.472 1.00 47.19 256 ALA A N 1
ATOM 2015 C CA . ALA A 1 256 ? -25.765 -5.782 86.846 1.00 47.19 256 ALA A CA 1
ATOM 2016 C C . ALA A 1 256 ? -27.242 -5.606 87.219 1.00 47.19 256 ALA A C 1
ATOM 2018 O O . ALA A 1 256 ? -27.752 -4.489 87.152 1.00 47.19 256 ALA A O 1
ATOM 2019 N N . THR A 1 257 ? -27.894 -6.680 87.651 1.00 48.03 257 THR A N 1
ATOM 2020 C CA . THR A 1 257 ? -29.000 -6.615 88.613 1.00 48.03 257 THR A CA 1
ATOM 2021 C C . THR A 1 257 ? -28.879 -7.806 89.552 1.00 48.03 257 THR A C 1
ATOM 2023 O O . THR A 1 257 ? -29.067 -8.954 89.149 1.00 48.03 257 THR A O 1
ATOM 2026 N N . ASP A 1 258 ? -28.513 -7.475 90.785 1.00 43.09 258 ASP A N 1
ATOM 2027 C CA . ASP A 1 258 ? -28.786 -8.224 92.005 1.00 43.09 258 ASP A CA 1
ATOM 2028 C C . ASP A 1 258 ? -30.291 -8.545 92.114 1.00 43.09 258 ASP A C 1
ATOM 2030 O O . ASP A 1 258 ? -31.125 -7.733 91.706 1.00 43.09 258 ASP A O 1
ATOM 2034 N N . ASP A 1 259 ? -30.608 -9.702 92.701 1.00 43.94 259 ASP A N 1
ATOM 2035 C CA . ASP A 1 259 ? -31.408 -9.852 93.935 1.00 43.94 259 ASP A CA 1
ATOM 2036 C C . ASP A 1 259 ? -32.460 -10.998 93.928 1.00 43.94 259 ASP A C 1
ATOM 2038 O O . ASP A 1 259 ? -33.441 -10.968 93.189 1.00 43.94 259 ASP A O 1
ATOM 2042 N N . THR A 1 260 ? -32.244 -11.965 94.844 1.00 46.44 260 THR A N 1
ATOM 2043 C CA . THR A 1 260 ? -33.222 -12.722 95.675 1.00 46.44 260 THR A CA 1
ATOM 2044 C C . THR A 1 260 ? -34.292 -13.599 94.963 1.00 46.44 260 THR A C 1
ATOM 2046 O O . THR A 1 260 ? -35.142 -13.118 94.228 1.00 46.44 260 THR A O 1
ATOM 2049 N N . THR A 1 261 ? -34.413 -14.932 95.157 1.00 43.50 261 THR A N 1
ATOM 2050 C CA . THR A 1 261 ? -34.953 -15.639 96.355 1.00 43.50 261 THR A CA 1
ATOM 2051 C C . THR A 1 261 ? -35.046 -17.184 96.138 1.00 43.50 261 THR A C 1
ATOM 2053 O O . THR A 1 261 ? -35.398 -17.604 95.042 1.00 43.50 261 THR A O 1
ATOM 2056 N N . ASN A 1 262 ? -34.913 -17.975 97.227 1.00 43.91 262 ASN A N 1
ATOM 2057 C CA . ASN A 1 262 ? -35.460 -19.338 97.528 1.00 43.91 262 ASN A CA 1
ATOM 2058 C C . ASN A 1 262 ? -34.991 -20.580 96.714 1.00 43.91 262 ASN A C 1
ATOM 2060 O O . ASN A 1 262 ? -35.270 -20.658 95.527 1.00 43.91 262 AS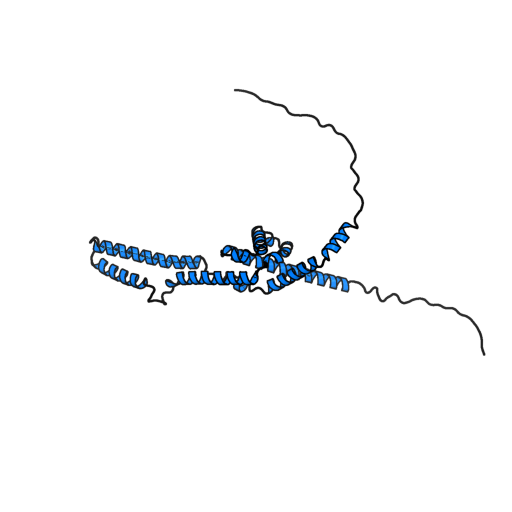N A O 1
ATOM 2064 N N . ASN A 1 263 ? -34.250 -21.577 97.249 1.00 43.16 263 ASN A N 1
ATOM 2065 C CA . ASN A 1 263 ? -34.480 -22.540 98.374 1.00 43.16 263 ASN A CA 1
ATOM 2066 C C . ASN A 1 263 ? -35.587 -23.588 98.064 1.00 43.16 263 ASN A C 1
ATOM 2068 O O . ASN A 1 263 ? -36.564 -23.188 97.427 1.00 43.16 263 ASN A O 1
ATOM 2072 N N . PRO A 1 264 ? -35.554 -24.866 98.528 1.00 57.50 264 PRO A N 1
ATOM 2073 C CA . PRO A 1 264 ? -34.613 -25.572 99.420 1.00 57.50 264 PRO A CA 1
ATOM 2074 C C . PRO A 1 264 ? -33.801 -26.727 98.800 1.00 57.50 264 PRO A C 1
ATOM 2076 O O . PRO A 1 264 ? -34.144 -27.193 97.692 1.00 57.50 264 PRO A O 1
#

Secondary structure (DSSP, 8-state):
------------------PPPPP-----SHHHHHHHHHHTSHHHHHHHHHHHHHHHHHHTS-HHHH-GGGSPPHHHHHHHHHHHHHHHHHHHHHHHHHHHHHTTSS-HHHHHHHHHHHHHHHHHHSTTS-TT-TTTTHHHHHHHHHHHHHHHHHHHHHHHHTTT-STTTTGGGGGT-GGGGSHHHHHHHHHHHTT-HHHH--SHHHHHHHHHHHHHHHHHHHHHHHHHHHHHHHHHHHHHHS--TTSS----------------

Solvent-accessible surface area (backbone atoms only — not comparable to full-atom values): 16099 Å² total; per-residue (Å²): 139,77,91,78,88,87,86,82,84,89,88,81,85,82,90,82,91,79,82,83,84,79,80,89,77,82,78,83,69,61,66,64,52,55,54,55,54,59,61,66,35,76,67,47,54,52,55,51,51,55,33,50,52,50,51,58,50,58,73,70,52,65,59,75,75,61,43,68,81,83,54,80,49,71,64,62,54,48,54,35,48,49,56,52,50,54,51,52,51,51,51,53,52,37,51,50,54,30,49,42,24,75,75,64,79,44,64,68,72,56,31,54,53,31,48,53,51,45,48,57,50,54,58,70,64,55,81,83,78,60,100,77,57,97,47,79,64,47,43,64,49,51,51,51,49,44,52,51,52,52,51,52,48,43,54,49,50,36,63,69,31,52,78,73,20,51,57,44,60,54,53,72,48,35,78,76,30,70,78,57,62,40,68,70,48,51,51,48,27,56,31,14,61,67,47,43,36,66,72,66,48,76,46,71,67,53,50,48,53,51,44,52,50,52,53,53,49,49,53,29,48,54,53,52,51,54,50,53,52,52,52,50,54,51,50,54,48,50,60,71,66,51,73,81,88,79,77,90,82,87,80,88,81,90,80,89,76,89,79,91,83,84,88,136

Foldseek 3Di:
DYDDDDDDDDDDDDDDDDDDDDDDDDPPPPPVVVVVVVCPPPVNVVLVVLLVVLLVVLVVDDLVLLPCVPQDDVVLLVQLVVVVVVLVVVLVVLVVQLVCVVVVVDDVVSNVVSVVVNVVSVVVLPPPPDPPDVRNCSNVVSVVVNVVSLVVLLVVCCVSLDQQFSLLSLVVLCVQPVVCVDPVNVVLSVCSRVSCNSVPPPDPVSSVVVSVNSVRSNVSSVVVVVVVVVVVVVVVVVVVPPPCPPPPPDDDDDDDDDDDDDDD

Sequence (264 aa):
MSESSPKTSPNATPASTAAPPEPPEAKSGAPRRKVREELNTPAHQRIEEEFEEACARLEQLDYSLLSMSRMPTETELADARHYRSIWHSALMVISCVLALCVLGYLPAWLGGISGALLFILAAGYFDGIIPLVPGGNRYTHLLRKRQQLHLQLRDYVRKVEGSYGYLHLLQPLQQLNPNLQRHYFNKLCSLSRKGLLARQISSLENLRLYYEF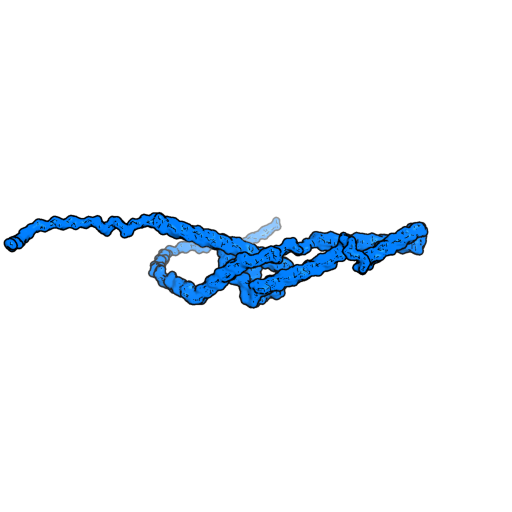LLEANNANLIREQLKLKEQMAREAEEMAAPDEGVAAAEPAAQATDDTTNNP

Nearest PDB structures (foldseek):
  4tko-assembly1_B  TM=2.703E-01  e=4.040E+00  Aquifex aeolicus VF5
  4tql-assembly2_B  TM=1.763E-01  e=3.145E+00  synthetic construct

pLDDT: mean 74.72, std 18.49, range [29.14, 94.31]